Protein AF-T0LD89-F1 (afdb_monomer)

Mean predicted aligned error: 12.98 Å

Foldseek 3Di:
DADPVVRDPPDDADDPADFQEKDADPVRQWIWTQGQVQRKIWIAGPVVRDTPDIHDDDPHGWNYWDDDDQWIWTFGQQQKIWIQRNVDRDIDIDHHPAGFLDWDDADQWIWTDGQFKTWIAGSVRHTDDIAGHNDGFREWDAFNLRQWIWTFFQAQWIWIAGPVNHGDDIDGNDPDPPDRKGWPYWDYDNVRFWIWTQIPVGIDIDGDDCPDPDQPPPDVQQDPVSLVVCLVVVVLQSNVVSCLRVLDLVSVLVSLVSDDLVCLLVNLQPDDLVSLVSVLVSLVVVCVVPPSSVSNLVSSCVRNLDDDPPVVCCVPCVSPNVVSVVSNVVVVVVVVVVD

Nearest PDB structures (foldseek):
  7mqa-assembly1_LT  TM=5.138E-01  e=8.494E-11  Homo sapiens
  7d63-assembly1_5C  TM=8.416E-01  e=3.028E-06  Saccharomyces cerevisiae S288C
  6lqv-assembly1_5C  TM=8.416E-01  e=3.742E-06  Saccharomyces cerevisiae S288C
  6lqp-assembly1_5C  TM=8.416E-01  e=3.742E-06  Saccharomyces cerevisiae S288C
  7ax2-assembly1_A  TM=6.299E-01  e=4.050E-07  synthetic construct

Radius of gyration: 23.99 Å; Cα contacts (8 Å, |Δi|>4): 580; chains: 1; bounding box: 56×57×63 Å

Structure (mmCIF, N/CA/C/O backbone):
data_AF-T0LD89-F1
#
_entry.id   AF-T0LD89-F1
#
loop_
_atom_site.group_PDB
_atom_site.id
_atom_site.type_symbol
_atom_site.label_atom_id
_atom_site.label_alt_id
_atom_site.label_comp_id
_atom_site.label_asym_id
_atom_site.label_entity_id
_atom_site.label_seq_id
_atom_site.pdbx_PDB_ins_code
_atom_site.Cartn_x
_atom_site.Cartn_y
_atom_site.Cartn_z
_atom_site.occupancy
_atom_site.B_iso_or_equiv
_atom_site.auth_seq_id
_atom_site.auth_comp_id
_atom_site.auth_asym_id
_atom_site.auth_atom_id
_atom_site.pdbx_PDB_model_num
ATOM 1 N N . MET A 1 1 ? -8.268 -12.740 -15.466 1.00 81.38 1 MET A N 1
ATOM 2 C CA . MET A 1 1 ? -9.145 -11.688 -14.920 1.00 81.38 1 MET A CA 1
ATOM 3 C C . MET A 1 1 ? -10.460 -12.336 -14.574 1.00 81.38 1 MET A C 1
ATOM 5 O O . MET A 1 1 ? -11.035 -13.013 -15.421 1.00 81.38 1 MET A O 1
ATOM 9 N N . PHE A 1 2 ? -10.864 -12.186 -13.322 1.00 85.38 2 PHE A N 1
ATOM 10 C CA . PHE A 1 2 ? -12.072 -12.788 -12.785 1.00 85.38 2 PHE A CA 1
ATOM 11 C C . PHE A 1 2 ? -13.047 -11.674 -12.450 1.00 85.38 2 PHE A C 1
ATOM 13 O O . PHE A 1 2 ? -12.661 -10.684 -11.831 1.00 85.38 2 PHE A O 1
ATOM 20 N N . ASP A 1 3 ? -14.288 -11.834 -12.884 1.00 87.31 3 ASP A N 1
ATOM 21 C CA . ASP A 1 3 ? -15.387 -11.057 -12.345 1.00 87.31 3 ASP A CA 1
ATOM 22 C C . ASP A 1 3 ? -15.785 -11.700 -11.019 1.00 87.31 3 ASP A C 1
ATOM 24 O O . ASP A 1 3 ? -16.260 -12.833 -10.990 1.00 87.31 3 ASP A O 1
ATOM 28 N N . ILE A 1 4 ? -15.536 -10.991 -9.920 1.00 89.81 4 ILE A N 1
ATOM 29 C CA . ILE A 1 4 ? -15.800 -11.492 -8.569 1.00 89.81 4 ILE A CA 1
ATOM 30 C C . ILE A 1 4 ? -17.309 -11.598 -8.318 1.00 89.81 4 ILE A C 1
ATOM 32 O O . ILE A 1 4 ? -17.731 -12.500 -7.606 1.00 89.81 4 ILE A O 1
ATOM 36 N N . LYS A 1 5 ? -18.133 -10.722 -8.915 1.00 90.12 5 LYS A N 1
ATOM 37 C CA . LYS A 1 5 ? -19.591 -10.739 -8.707 1.00 90.12 5 LYS A CA 1
ATOM 38 C C . LYS A 1 5 ? -20.241 -11.931 -9.400 1.00 90.12 5 LYS A C 1
ATOM 40 O O . LYS A 1 5 ? -21.175 -12.514 -8.866 1.00 90.12 5 LYS A O 1
ATOM 45 N N . ASN A 1 6 ? -19.742 -12.266 -10.586 1.00 89.94 6 ASN A N 1
ATOM 46 C CA . ASN A 1 6 ? -20.283 -13.351 -11.401 1.00 89.94 6 ASN A CA 1
ATOM 47 C C . ASN A 1 6 ? -19.508 -14.670 -11.248 1.00 89.94 6 ASN A C 1
ATOM 49 O O . ASN A 1 6 ? -19.912 -15.672 -11.824 1.00 89.94 6 ASN A O 1
ATOM 53 N N . GLU A 1 7 ? -18.392 -14.676 -10.511 1.00 91.94 7 GLU A N 1
ATOM 54 C CA . GLU A 1 7 ? -17.480 -15.819 -10.328 1.00 91.94 7 GLU A CA 1
ATOM 55 C C . GLU A 1 7 ? -16.903 -16.392 -11.641 1.00 91.94 7 GLU A C 1
ATOM 57 O O . GLU A 1 7 ? -16.418 -17.524 -11.695 1.00 91.94 7 GLU A O 1
ATOM 62 N N . VAL A 1 8 ? -16.905 -15.607 -12.725 1.00 93.31 8 VAL A N 1
ATOM 63 C CA . VAL A 1 8 ? -16.446 -16.052 -14.050 1.00 93.31 8 VAL A CA 1
ATOM 64 C C . VAL A 1 8 ? -15.067 -15.486 -14.379 1.00 93.31 8 VAL A C 1
ATOM 66 O O . VAL A 1 8 ? -14.813 -14.283 -14.285 1.00 93.31 8 VAL A O 1
ATOM 69 N N . CYS A 1 9 ? -14.174 -16.348 -14.870 1.00 88.00 9 CYS A N 1
ATOM 70 C CA . CYS A 1 9 ? -12.981 -15.906 -15.589 1.00 88.00 9 CYS A CA 1
ATOM 71 C C . CYS A 1 9 ? -13.379 -15.438 -16.992 1.00 88.00 9 CYS A C 1
ATOM 73 O O . CYS A 1 9 ? -13.529 -16.253 -17.900 1.00 88.00 9 CYS A O 1
ATOM 75 N N . PHE A 1 10 ? -13.562 -14.133 -17.186 1.00 85.44 10 PHE A N 1
ATOM 76 C CA . PHE A 1 10 ? -13.967 -13.609 -18.494 1.00 85.44 10 PHE A CA 1
ATOM 77 C C . PHE A 1 10 ? -12.780 -13.386 -19.441 1.00 85.44 10 PHE A C 1
ATOM 79 O O . PHE A 1 10 ? -12.974 -13.209 -20.643 1.00 85.44 10 PHE A O 1
ATOM 86 N N . ARG A 1 11 ? -11.537 -13.377 -18.930 1.00 81.25 11 ARG A N 1
ATOM 87 C CA . ARG A 1 11 ? -10.345 -13.183 -19.768 1.00 81.25 11 ARG A CA 1
ATOM 88 C C . ARG A 1 11 ? -9.086 -13.807 -19.181 1.00 81.25 11 ARG A C 1
ATOM 90 O O . ARG A 1 11 ? -8.701 -13.507 -18.050 1.00 81.25 11 ARG A O 1
ATOM 97 N N . SER A 1 12 ? -8.385 -14.582 -19.999 1.00 85.56 12 SER A N 1
ATOM 98 C CA . SER A 1 12 ? -7.041 -15.105 -19.737 1.00 85.56 12 SER A CA 1
ATOM 99 C C . SER A 1 12 ? -6.117 -14.751 -20.897 1.00 85.56 12 SER A C 1
ATOM 101 O O . SER A 1 12 ? -6.523 -14.816 -22.055 1.00 85.56 12 SER A O 1
ATOM 103 N N . PHE A 1 13 ? -4.875 -14.395 -20.594 1.00 82.94 13 PHE A N 1
ATOM 104 C CA . PHE A 1 13 ? -3.840 -14.113 -21.582 1.00 82.94 13 PHE A CA 1
ATOM 105 C C . PHE A 1 13 ? -2.595 -14.922 -21.229 1.00 82.94 13 PHE A C 1
ATOM 107 O O . PHE A 1 13 ? -2.203 -14.982 -20.066 1.00 82.94 13 PHE A O 1
ATOM 114 N N . ASN A 1 14 ? -1.987 -15.549 -22.234 1.00 83.00 14 ASN A N 1
ATOM 115 C CA . ASN A 1 14 ? -0.752 -16.304 -22.066 1.00 83.00 14 ASN A CA 1
ATOM 116 C C . ASN A 1 14 ? 0.411 -15.438 -22.529 1.00 83.00 14 ASN A C 1
ATOM 118 O O . ASN A 1 14 ? 0.488 -15.068 -23.699 1.00 83.00 14 ASN A O 1
ATOM 122 N N . ILE A 1 15 ? 1.309 -15.128 -21.603 1.00 81.81 15 ILE A N 1
ATOM 123 C CA . ILE A 1 15 ? 2.535 -14.388 -21.877 1.00 81.81 15 ILE A CA 1
ATOM 124 C C . ILE A 1 15 ? 3.675 -15.371 -21.646 1.00 81.81 15 ILE A C 1
ATOM 126 O O . ILE A 1 15 ? 3.806 -15.930 -20.560 1.00 81.81 15 ILE A O 1
ATOM 130 N N . SER A 1 16 ? 4.479 -15.619 -22.677 1.00 84.88 16 SER A N 1
ATOM 131 C CA . SER A 1 16 ? 5.587 -16.581 -22.648 1.00 84.88 16 SER A CA 1
ATOM 132 C C . SER A 1 16 ? 6.824 -16.000 -21.957 1.00 84.88 16 SER A C 1
ATOM 134 O O . SER A 1 16 ? 7.916 -16.001 -22.521 1.00 84.88 16 SER A O 1
ATOM 136 N N . VAL A 1 17 ? 6.637 -15.423 -20.773 1.00 87.00 17 VAL A N 1
ATOM 137 C CA . VAL A 1 17 ? 7.668 -14.710 -20.020 1.00 87.00 17 VAL A CA 1
ATOM 138 C C . VAL A 1 17 ? 7.586 -15.136 -18.563 1.00 87.00 17 VAL A C 1
ATOM 140 O O . VAL A 1 17 ? 6.495 -15.285 -18.011 1.00 87.00 17 VAL A O 1
ATOM 143 N N . LYS A 1 18 ? 8.744 -15.320 -17.928 1.00 90.25 18 LYS A N 1
ATOM 144 C CA . LYS A 1 18 ? 8.813 -15.492 -16.479 1.00 90.25 18 LYS A CA 1
ATOM 145 C C . LYS A 1 18 ? 8.598 -14.142 -15.813 1.00 90.25 18 LYS A C 1
ATOM 147 O O . LYS A 1 18 ? 9.342 -13.196 -16.050 1.00 90.25 18 LYS A O 1
ATOM 152 N N . ILE A 1 19 ? 7.571 -14.068 -14.987 1.00 91.31 19 ILE A N 1
ATOM 153 C CA . ILE A 1 19 ? 7.145 -12.832 -14.346 1.00 91.31 19 ILE A CA 1
ATOM 154 C C . ILE A 1 19 ? 7.842 -12.719 -12.991 1.00 91.31 19 ILE A C 1
ATOM 156 O O . ILE A 1 19 ? 7.709 -13.625 -12.169 1.00 91.31 19 ILE A O 1
ATOM 160 N N . SER A 1 20 ? 8.568 -11.624 -12.752 1.00 92.12 20 SER A N 1
ATOM 161 C CA . SER A 1 20 ? 9.169 -11.353 -11.436 1.00 92.12 20 SER A CA 1
ATOM 162 C C . SER A 1 20 ? 8.276 -10.488 -10.547 1.00 92.12 20 SER A C 1
ATOM 164 O O . SER A 1 20 ? 8.156 -10.749 -9.355 1.00 92.12 20 SER A O 1
ATOM 166 N N . ALA A 1 21 ? 7.624 -9.480 -11.126 1.00 91.06 21 ALA A N 1
ATOM 167 C CA . ALA A 1 21 ? 6.727 -8.563 -10.435 1.00 91.06 21 ALA A CA 1
ATOM 168 C C . ALA A 1 21 ? 5.641 -8.060 -11.389 1.00 91.06 21 ALA A C 1
ATOM 170 O O . ALA A 1 21 ? 5.857 -7.967 -12.600 1.00 91.06 21 ALA A O 1
ATOM 171 N N . THR A 1 22 ? 4.479 -7.710 -10.843 1.00 94.12 22 THR A N 1
ATOM 172 C CA . THR A 1 22 ? 3.361 -7.162 -11.617 1.00 94.12 22 THR A CA 1
ATOM 173 C C . THR A 1 22 ? 2.602 -6.126 -10.823 1.00 94.12 22 THR A C 1
ATOM 175 O O . THR A 1 22 ? 2.452 -6.284 -9.611 1.00 94.12 22 THR A O 1
ATOM 178 N N . ASP A 1 23 ? 2.042 -5.148 -11.522 1.00 94.50 23 ASP A N 1
ATOM 179 C CA . ASP A 1 23 ? 1.027 -4.270 -10.954 1.00 94.50 23 ASP A CA 1
ATOM 180 C C . ASP A 1 23 ? 0.007 -3.835 -12.009 1.00 94.50 23 ASP A C 1
ATOM 182 O O . ASP A 1 23 ? 0.256 -3.956 -13.211 1.00 94.50 23 ASP A O 1
ATOM 186 N N . ILE A 1 24 ? -1.153 -3.358 -11.569 1.00 92.31 24 ILE A N 1
ATOM 187 C CA . ILE A 1 24 ? -2.255 -2.946 -12.448 1.00 92.31 24 ILE A CA 1
ATOM 188 C C . ILE A 1 24 ? -2.478 -1.439 -12.290 1.00 92.31 24 ILE A C 1
ATOM 190 O O . ILE A 1 24 ? -2.327 -0.888 -11.206 1.00 92.31 24 ILE A O 1
ATOM 194 N N . CYS A 1 25 ? -2.825 -0.768 -13.386 1.00 92.19 25 CYS A N 1
ATOM 195 C CA . CYS A 1 25 ? -3.222 0.637 -13.368 1.00 92.19 25 CYS A CA 1
ATOM 196 C C . CYS A 1 25 ? -4.513 0.846 -12.555 1.00 92.19 25 CYS A C 1
ATOM 198 O O . CYS A 1 25 ? -5.390 -0.017 -12.573 1.00 92.19 25 CYS A O 1
ATOM 200 N N . ASN A 1 26 ? -4.674 2.010 -11.918 1.00 86.88 26 ASN A N 1
ATOM 201 C CA . ASN A 1 26 ? -5.862 2.354 -11.122 1.00 86.88 26 ASN A CA 1
ATOM 202 C C . ASN A 1 26 ? -7.176 2.170 -11.907 1.00 86.88 26 ASN A C 1
ATOM 204 O O . ASN A 1 26 ? -8.150 1.663 -11.360 1.00 86.88 26 ASN A O 1
ATOM 208 N N . ASP A 1 27 ? -7.171 2.482 -13.206 1.00 85.62 27 ASP A N 1
ATOM 209 C CA . ASP A 1 27 ? -8.346 2.354 -14.082 1.00 85.62 27 ASP A CA 1
ATOM 210 C C . ASP A 1 27 ? -8.588 0.911 -14.571 1.00 85.62 27 ASP A C 1
ATOM 212 O O . ASP A 1 27 ? -9.506 0.648 -15.348 1.00 85.62 27 ASP A O 1
ATOM 216 N N . GLY A 1 28 ? -7.719 -0.039 -14.211 1.00 85.06 28 GLY A N 1
ATOM 217 C CA . GLY A 1 28 ? -7.817 -1.442 -14.624 1.00 85.06 28 GLY A CA 1
ATOM 218 C C . GLY A 1 28 ? -7.606 -1.692 -16.123 1.00 85.06 28 GLY A C 1
ATOM 219 O O . GLY A 1 28 ? -7.859 -2.796 -16.602 1.00 85.06 28 GLY A O 1
ATOM 220 N N . MET A 1 29 ? -7.153 -0.691 -16.885 1.00 88.12 29 MET A N 1
ATOM 221 C CA . MET A 1 29 ? -6.976 -0.804 -18.341 1.00 88.12 29 MET A CA 1
ATOM 222 C C . MET A 1 29 ? -5.599 -1.320 -18.756 1.00 88.12 29 MET A C 1
ATOM 224 O O . MET A 1 29 ? -5.463 -1.911 -19.825 1.00 88.12 29 MET A O 1
ATOM 228 N N . MET A 1 30 ? -4.573 -1.098 -17.935 1.00 91.56 30 MET A N 1
ATOM 229 C CA . MET A 1 30 ? -3.196 -1.488 -18.237 1.00 91.56 30 MET A CA 1
ATOM 230 C C . MET A 1 30 ? -2.630 -2.364 -17.128 1.00 91.56 30 MET A C 1
ATOM 232 O O . MET A 1 30 ? -2.908 -2.139 -15.949 1.00 91.56 30 MET A O 1
ATOM 236 N N . ILE A 1 31 ? -1.809 -3.335 -17.517 1.00 92.44 31 ILE A N 1
ATOM 237 C CA . ILE A 1 31 ? -1.010 -4.147 -16.601 1.00 92.44 31 ILE A CA 1
ATOM 238 C C . ILE A 1 31 ? 0.475 -3.952 -16.902 1.00 92.44 31 ILE A C 1
ATOM 240 O O . ILE A 1 31 ? 0.895 -3.923 -18.061 1.00 92.44 31 ILE A O 1
ATOM 244 N N . PHE A 1 32 ? 1.257 -3.826 -15.838 1.00 94.31 32 PHE A N 1
ATOM 245 C CA . PHE A 1 32 ? 2.706 -3.711 -15.868 1.00 94.31 32 PHE A CA 1
ATOM 246 C C . PHE A 1 32 ? 3.305 -5.043 -15.448 1.00 94.31 32 PHE A C 1
ATOM 248 O O . PHE A 1 32 ? 2.956 -5.580 -14.396 1.00 94.31 32 PHE A O 1
ATOM 255 N N . ILE A 1 33 ? 4.199 -5.585 -16.269 1.00 94.31 33 ILE A N 1
ATOM 256 C CA . ILE A 1 33 ? 4.818 -6.889 -16.031 1.00 94.31 33 ILE A CA 1
ATOM 257 C C . ILE A 1 33 ? 6.329 -6.749 -16.134 1.00 94.31 33 ILE A C 1
ATOM 259 O O . ILE A 1 33 ? 6.848 -6.412 -17.195 1.00 94.31 33 ILE A O 1
ATOM 263 N N . ALA A 1 34 ? 7.036 -7.045 -15.047 1.00 94.75 34 ALA A N 1
ATOM 264 C CA . ALA A 1 34 ? 8.481 -7.206 -15.084 1.00 94.75 34 ALA A CA 1
ATOM 265 C C . ALA A 1 34 ? 8.855 -8.581 -15.636 1.00 94.75 34 ALA A C 1
ATOM 267 O O . ALA A 1 34 ? 8.477 -9.622 -15.090 1.00 94.75 34 ALA A O 1
ATOM 268 N N . ASP A 1 35 ? 9.634 -8.557 -16.709 1.00 93.94 35 ASP A N 1
ATOM 269 C CA . ASP A 1 35 ? 10.247 -9.730 -17.309 1.00 93.94 35 ASP A CA 1
ATOM 270 C C . ASP A 1 35 ? 11.512 -10.111 -16.524 1.00 93.94 35 ASP A C 1
ATOM 272 O O . ASP A 1 35 ? 12.450 -9.318 -16.411 1.00 93.94 35 ASP A O 1
ATOM 276 N N . ALA A 1 36 ? 11.538 -11.324 -15.974 1.00 91.31 36 ALA A N 1
ATOM 277 C CA . ALA A 1 36 ? 12.659 -11.813 -15.179 1.00 91.31 36 ALA A CA 1
ATOM 278 C C . ALA A 1 36 ? 13.912 -12.111 -16.015 1.00 91.31 36 ALA A C 1
ATOM 280 O O . ALA A 1 36 ? 15.007 -12.074 -15.463 1.00 91.31 36 ALA A O 1
ATOM 281 N N . ASP A 1 37 ? 13.765 -12.406 -17.312 1.00 90.75 37 ASP A N 1
ATOM 282 C CA . ASP A 1 37 ? 14.881 -12.784 -18.184 1.00 90.75 37 ASP A CA 1
ATOM 283 C C . ASP A 1 37 ? 15.461 -11.557 -18.911 1.00 90.75 37 ASP A C 1
ATOM 285 O O . ASP A 1 37 ? 16.671 -11.468 -19.111 1.00 90.75 37 ASP A O 1
ATOM 289 N N . THR A 1 38 ? 14.611 -10.595 -19.302 1.00 92.19 38 THR A N 1
ATOM 290 C CA . THR A 1 38 ? 15.055 -9.382 -20.025 1.00 92.19 38 THR A CA 1
ATOM 291 C C . THR A 1 38 ? 15.170 -8.128 -19.159 1.00 92.19 38 THR A C 1
ATOM 293 O O . THR A 1 38 ? 15.689 -7.119 -19.636 1.00 92.19 38 THR A O 1
ATOM 296 N N . TYR A 1 39 ? 14.676 -8.169 -17.918 1.00 92.69 39 TYR A N 1
ATOM 297 C CA . TYR A 1 39 ? 14.651 -7.056 -16.952 1.00 92.69 39 TYR A CA 1
ATOM 298 C C . TYR A 1 39 ? 13.838 -5.831 -17.402 1.00 92.69 39 TYR A C 1
ATOM 300 O O . TYR A 1 39 ? 13.864 -4.780 -16.758 1.00 92.69 39 TYR A O 1
ATOM 308 N N . LYS A 1 40 ? 13.102 -5.950 -18.510 1.00 93.69 40 LYS A N 1
ATOM 309 C CA . LYS A 1 40 ? 12.226 -4.901 -19.032 1.00 93.69 40 LYS A CA 1
ATOM 310 C C . LYS A 1 40 ? 10.878 -4.945 -18.331 1.00 93.69 40 LYS A C 1
ATOM 312 O O . LYS A 1 40 ? 10.379 -6.020 -17.994 1.00 93.69 40 LYS A O 1
ATOM 317 N N . ILE A 1 41 ? 10.259 -3.780 -18.176 1.00 94.62 41 ILE A N 1
ATOM 318 C CA . ILE A 1 41 ? 8.882 -3.690 -17.690 1.00 94.62 41 ILE A CA 1
ATOM 319 C C . ILE A 1 41 ? 7.974 -3.503 -18.898 1.00 94.62 41 ILE A C 1
ATOM 321 O O . ILE A 1 41 ? 8.007 -2.470 -19.558 1.00 94.62 41 ILE A O 1
ATOM 325 N N . ARG A 1 42 ? 7.175 -4.518 -19.206 1.00 93.00 42 ARG A N 1
ATOM 326 C CA . ARG A 1 42 ? 6.229 -4.514 -20.321 1.00 93.00 42 ARG A CA 1
ATOM 327 C C . ARG A 1 42 ? 4.922 -3.869 -19.887 1.00 93.00 42 ARG A C 1
ATOM 329 O O . ARG A 1 42 ? 4.400 -4.192 -18.818 1.00 93.00 42 ARG A O 1
ATOM 336 N N . ILE A 1 43 ? 4.391 -2.994 -20.730 1.00 93.69 43 ILE A N 1
ATOM 337 C CA . ILE A 1 43 ? 3.102 -2.327 -20.560 1.00 93.69 43 ILE A CA 1
ATOM 338 C C . ILE A 1 43 ? 2.114 -2.993 -21.507 1.00 93.69 43 ILE A C 1
ATOM 340 O O . ILE A 1 43 ? 2.299 -2.982 -22.724 1.00 93.69 43 ILE A O 1
ATOM 344 N N . ILE A 1 44 ? 1.058 -3.583 -20.960 1.00 91.75 44 ILE A N 1
ATOM 345 C CA . ILE A 1 44 ? 0.091 -4.358 -21.737 1.00 91.75 44 ILE A CA 1
ATOM 346 C C . ILE A 1 44 ? -1.294 -3.740 -21.592 1.00 91.75 44 ILE A C 1
ATOM 348 O O . ILE A 1 44 ? -1.787 -3.539 -20.482 1.00 91.75 44 ILE A O 1
ATOM 352 N N . ASP A 1 45 ? -1.931 -3.488 -22.735 1.00 90.50 45 ASP A N 1
ATOM 353 C CA . ASP A 1 45 ? -3.334 -3.092 -22.827 1.00 90.50 45 ASP A CA 1
ATOM 354 C C . ASP A 1 45 ? -4.208 -4.302 -22.478 1.00 90.50 45 ASP A C 1
ATOM 356 O O . ASP A 1 45 ? -4.231 -5.297 -23.214 1.00 90.50 45 ASP A O 1
ATOM 360 N N . LEU A 1 46 ? -4.948 -4.231 -21.373 1.00 86.50 46 LEU A N 1
ATOM 361 C CA . LEU A 1 46 ? -5.853 -5.299 -20.966 1.00 86.50 46 LEU A CA 1
ATOM 362 C C . LEU A 1 46 ? -7.083 -5.385 -21.863 1.00 86.50 46 LEU A C 1
ATOM 364 O O . LEU A 1 46 ? -7.627 -6.477 -21.975 1.00 86.50 46 LEU A O 1
ATOM 368 N N . GLN A 1 47 ? -7.509 -4.309 -22.535 1.00 85.44 47 GLN A N 1
ATOM 369 C CA . GLN A 1 47 ? -8.641 -4.339 -23.466 1.00 85.44 47 GLN A CA 1
ATOM 370 C C . GLN A 1 47 ? -8.253 -4.978 -24.796 1.00 85.44 47 GLN A C 1
ATOM 372 O O . GLN A 1 47 ? -9.012 -5.792 -25.330 1.00 85.44 47 GLN A O 1
ATOM 377 N N . ARG A 1 48 ? -7.060 -4.674 -25.314 1.00 84.44 48 ARG A N 1
ATOM 378 C CA . ARG A 1 48 ? -6.577 -5.212 -26.600 1.00 84.44 48 ARG A CA 1
ATOM 379 C C . ARG A 1 48 ? -5.736 -6.480 -26.476 1.00 84.44 48 ARG A C 1
ATOM 381 O O . ARG A 1 48 ? -5.489 -7.131 -27.491 1.00 84.44 48 ARG A O 1
ATOM 388 N N . SER A 1 49 ? -5.327 -6.859 -25.260 1.00 83.81 49 SER A N 1
ATOM 389 C CA . SER A 1 49 ? -4.409 -7.978 -24.980 1.00 83.81 49 SER A CA 1
ATOM 390 C C . SER A 1 49 ? -3.143 -7.924 -25.835 1.00 83.81 49 SER A C 1
ATOM 392 O O . SER A 1 49 ? -2.733 -8.919 -26.429 1.00 83.81 49 SER A O 1
ATOM 394 N N . ARG A 1 50 ? -2.559 -6.732 -25.950 1.00 86.38 50 ARG A N 1
ATOM 395 C CA . ARG A 1 50 ? -1.325 -6.494 -26.702 1.00 86.38 50 ARG A CA 1
ATOM 396 C C . ARG A 1 50 ? -0.379 -5.643 -25.874 1.00 86.38 50 ARG A C 1
ATOM 398 O O . ARG A 1 50 ? -0.820 -4.793 -25.104 1.00 86.38 50 ARG A O 1
ATOM 405 N N . GLU A 1 51 ? 0.909 -5.892 -26.053 1.00 88.62 51 GLU A N 1
ATOM 406 C CA . GLU A 1 51 ? 1.962 -5.031 -25.528 1.00 88.62 51 GLU A CA 1
ATOM 407 C C . GLU A 1 51 ? 1.874 -3.674 -26.238 1.00 88.62 51 GLU A C 1
ATOM 409 O O . GLU A 1 51 ? 1.848 -3.618 -27.469 1.00 88.62 51 GLU A O 1
ATOM 414 N N . ILE A 1 52 ? 1.727 -2.608 -25.452 1.00 90.19 52 ILE A N 1
ATOM 415 C CA . ILE A 1 52 ? 1.717 -1.225 -25.938 1.00 90.19 52 ILE A CA 1
ATOM 416 C C . ILE A 1 52 ? 3.160 -0.751 -26.065 1.00 90.19 52 ILE A C 1
ATOM 418 O O . ILE A 1 52 ? 3.547 -0.222 -27.103 1.00 90.19 52 ILE A O 1
ATOM 422 N N . ASP A 1 53 ? 3.927 -0.931 -24.991 1.00 89.69 53 ASP A N 1
ATOM 423 C CA . ASP A 1 53 ? 5.271 -0.388 -24.852 1.00 89.69 53 ASP A CA 1
ATOM 424 C C . ASP A 1 53 ? 6.091 -1.194 -23.831 1.00 89.69 53 ASP A C 1
ATOM 426 O O . ASP A 1 53 ? 5.551 -2.008 -23.075 1.00 89.69 53 ASP A O 1
ATOM 430 N N . SER A 1 54 ? 7.399 -0.953 -23.792 1.00 91.81 54 SER A N 1
ATOM 431 C CA . SER A 1 54 ? 8.329 -1.567 -22.850 1.00 91.81 54 SER A CA 1
ATOM 432 C C . SER A 1 54 ? 9.272 -0.524 -22.250 1.00 91.81 54 SER A C 1
ATOM 434 O O . SER A 1 54 ? 10.015 0.143 -22.969 1.00 91.81 54 SER A O 1
ATOM 436 N N . LEU A 1 55 ? 9.304 -0.433 -20.922 1.00 92.75 55 LEU A N 1
ATOM 437 C CA . LEU A 1 55 ? 10.250 0.399 -20.187 1.00 92.75 55 LEU A CA 1
ATOM 438 C C . LEU A 1 55 ? 11.578 -0.351 -20.060 1.00 92.75 55 LEU A C 1
ATOM 440 O O . LEU A 1 55 ? 11.653 -1.444 -19.486 1.00 92.75 55 LEU A O 1
ATOM 444 N N . VAL A 1 56 ? 12.632 0.246 -20.613 1.00 91.94 56 VAL A N 1
ATOM 445 C CA . VAL A 1 56 ? 13.988 -0.308 -20.626 1.00 91.94 56 VAL A CA 1
ATOM 446 C C . VAL A 1 56 ? 14.896 0.585 -19.792 1.00 91.94 56 VAL A C 1
ATOM 448 O O . VAL A 1 56 ? 14.933 1.794 -19.992 1.00 91.94 56 VAL A O 1
ATOM 451 N N . GLY A 1 57 ? 15.655 -0.013 -18.874 1.00 88.12 57 GLY A N 1
ATOM 452 C CA . GLY A 1 57 ? 16.680 0.716 -18.127 1.00 88.12 57 GLY A CA 1
ATOM 453 C C . GLY A 1 57 ? 17.201 0.015 -16.878 1.00 88.12 57 GLY A C 1
ATOM 454 O O . GLY A 1 57 ? 18.234 0.431 -16.368 1.00 88.12 57 GLY A O 1
ATOM 455 N N . HIS A 1 58 ? 16.534 -1.018 -16.365 1.00 92.81 58 HIS A N 1
ATOM 456 C CA . HIS A 1 58 ? 17.093 -1.834 -15.285 1.00 92.81 58 HIS A CA 1
ATOM 457 C C . HIS A 1 58 ? 18.190 -2.771 -15.793 1.00 92.81 58 HIS A C 1
ATOM 459 O O . HIS A 1 58 ? 18.126 -3.264 -16.920 1.00 92.81 58 HIS A O 1
ATOM 465 N N . MET A 1 59 ? 19.193 -3.008 -14.947 1.00 92.00 59 MET A N 1
ATOM 466 C CA . MET A 1 59 ? 20.334 -3.884 -15.256 1.00 92.00 59 MET A CA 1
ATOM 467 C C . MET A 1 59 ? 20.230 -5.259 -14.583 1.00 92.00 59 MET A C 1
ATOM 469 O O . MET A 1 59 ? 21.049 -6.139 -14.845 1.00 92.00 59 MET A O 1
ATOM 473 N N . ALA A 1 60 ? 19.233 -5.443 -13.722 1.00 92.38 60 ALA A N 1
ATOM 474 C CA . ALA A 1 60 ? 18.991 -6.661 -12.966 1.00 92.38 60 ALA A CA 1
ATOM 475 C C . ALA A 1 60 ? 17.476 -6.919 -12.831 1.00 92.38 60 ALA A C 1
ATOM 477 O O . ALA A 1 60 ? 16.673 -6.043 -13.167 1.00 92.38 60 ALA A O 1
ATOM 478 N N . PRO A 1 61 ? 17.057 -8.102 -12.339 1.00 92.25 61 PRO A N 1
ATOM 479 C CA . PRO A 1 61 ? 15.645 -8.412 -12.159 1.00 92.25 61 PRO A CA 1
ATOM 480 C C . PRO A 1 61 ? 14.931 -7.412 -11.244 1.00 92.25 61 PRO A C 1
ATOM 482 O O . PRO A 1 61 ? 15.373 -7.131 -10.125 1.00 92.25 61 PRO A O 1
ATOM 485 N N . VAL A 1 62 ? 13.776 -6.936 -11.707 1.00 94.62 62 VAL A N 1
ATOM 486 C CA . VAL A 1 62 ? 12.886 -6.068 -10.932 1.00 94.62 62 VAL A CA 1
ATOM 487 C C . VAL A 1 62 ? 12.159 -6.912 -9.887 1.00 94.62 62 VAL A C 1
ATOM 489 O O . VAL A 1 62 ? 11.456 -7.864 -10.231 1.00 94.62 62 VAL A O 1
ATOM 492 N N . LYS A 1 63 ? 12.330 -6.568 -8.610 1.00 92.25 63 LYS A N 1
ATOM 493 C CA . LYS A 1 63 ? 11.746 -7.283 -7.466 1.00 92.25 63 LYS A CA 1
ATOM 494 C C . LYS A 1 63 ? 10.306 -6.887 -7.183 1.00 92.25 63 LYS A C 1
ATOM 496 O O . LYS A 1 63 ? 9.503 -7.727 -6.799 1.00 92.25 63 LYS A O 1
ATOM 501 N N . CYS A 1 64 ? 10.000 -5.601 -7.307 1.00 92.44 64 CYS A N 1
ATOM 502 C CA . CYS A 1 64 ? 8.686 -5.060 -6.991 1.00 92.44 64 CYS A CA 1
ATOM 503 C C . CYS A 1 64 ? 8.370 -3.902 -7.937 1.00 92.44 64 CYS A C 1
ATOM 505 O O . CYS A 1 64 ? 9.269 -3.164 -8.353 1.00 92.44 64 CYS A O 1
ATOM 507 N N . ILE A 1 65 ? 7.089 -3.756 -8.266 1.00 95.25 65 ILE A N 1
ATOM 508 C CA . ILE A 1 65 ? 6.546 -2.659 -9.061 1.00 95.25 65 ILE A CA 1
ATOM 509 C C . ILE A 1 65 ? 5.301 -2.135 -8.352 1.00 95.25 65 ILE A C 1
ATOM 511 O O . ILE A 1 65 ? 4.491 -2.932 -7.868 1.00 95.25 65 ILE A O 1
ATOM 515 N N . LYS A 1 66 ? 5.158 -0.807 -8.306 1.00 94.50 66 LYS A N 1
ATOM 516 C CA . LYS A 1 66 ? 3.944 -0.130 -7.849 1.00 94.50 66 LYS A CA 1
ATOM 517 C C . LYS A 1 66 ? 3.565 1.031 -8.759 1.00 94.50 66 LYS A C 1
ATOM 519 O O . LYS A 1 66 ? 4.395 1.898 -9.015 1.00 94.50 66 LYS A O 1
ATOM 524 N N . TYR A 1 67 ? 2.330 1.048 -9.241 1.00 93.75 67 TYR A N 1
ATOM 525 C CA . TYR A 1 67 ? 1.754 2.140 -10.015 1.00 93.75 67 TYR A CA 1
ATOM 526 C C . TYR A 1 67 ? 1.002 3.107 -9.098 1.00 93.75 67 TYR A C 1
ATOM 528 O O . TYR A 1 67 ? 0.257 2.689 -8.216 1.00 93.75 67 TYR A O 1
ATOM 536 N N . ASP A 1 68 ? 1.182 4.406 -9.326 1.00 89.81 68 ASP A N 1
ATOM 537 C CA . ASP A 1 68 ? 0.375 5.450 -8.708 1.00 89.81 68 ASP A CA 1
ATOM 538 C C . ASP A 1 68 ? 0.197 6.638 -9.661 1.00 89.81 68 ASP A C 1
ATOM 540 O O . ASP A 1 68 ? 1.164 7.300 -10.039 1.00 89.81 68 ASP A O 1
ATOM 544 N N . ASN A 1 69 ? -1.056 6.921 -10.032 1.00 85.69 69 ASN A N 1
ATOM 545 C CA . ASN A 1 69 ? -1.489 8.155 -10.705 1.00 85.69 69 ASN A CA 1
ATOM 546 C C . ASN A 1 69 ? -0.594 8.616 -11.875 1.00 85.69 69 ASN A C 1
ATOM 548 O O . ASN A 1 69 ? -0.205 9.780 -11.968 1.00 85.69 69 ASN A O 1
ATOM 552 N N . GLY A 1 70 ? -0.261 7.701 -12.786 1.00 87.62 70 GLY A N 1
ATOM 553 C CA . GLY A 1 70 ? 0.543 7.984 -13.983 1.00 87.62 70 GLY A CA 1
ATOM 554 C C . GLY A 1 70 ? 2.045 7.760 -13.821 1.00 87.62 70 GLY A C 1
ATOM 555 O O . GLY A 1 70 ? 2.762 7.731 -14.825 1.00 87.62 70 GLY A O 1
ATOM 556 N N . PHE A 1 71 ? 2.512 7.543 -12.593 1.00 92.19 71 PHE A N 1
ATOM 557 C CA . PHE A 1 71 ? 3.888 7.179 -12.301 1.00 92.19 71 PHE A CA 1
ATOM 558 C C . PHE A 1 71 ? 3.991 5.700 -11.943 1.00 92.19 71 PHE A C 1
ATOM 560 O O . PHE A 1 71 ? 3.188 5.164 -11.183 1.00 92.19 71 PHE A O 1
ATOM 567 N N . LEU A 1 72 ? 5.009 5.037 -12.478 1.00 94.38 72 LEU A N 1
ATOM 568 C CA . LEU A 1 72 ? 5.377 3.685 -12.091 1.00 94.38 72 LEU A CA 1
ATOM 569 C C . LEU A 1 72 ? 6.653 3.740 -11.262 1.00 94.38 72 LEU A C 1
ATOM 571 O O . LEU A 1 72 ? 7.633 4.356 -11.671 1.00 94.38 72 LEU A O 1
ATOM 575 N N . PHE A 1 73 ? 6.661 3.062 -10.128 1.00 95.19 73 PHE A N 1
ATOM 576 C CA . PHE A 1 73 ? 7.836 2.882 -9.295 1.00 95.19 73 PHE A CA 1
ATOM 577 C C . PHE A 1 73 ? 8.312 1.444 -9.427 1.00 95.19 73 PHE A C 1
ATOM 579 O O . PHE A 1 73 ? 7.516 0.509 -9.326 1.00 95.19 73 PHE A O 1
ATOM 586 N N . SER A 1 74 ? 9.606 1.254 -9.654 1.00 95.25 74 SER A N 1
ATOM 587 C CA . SER A 1 74 ? 10.211 -0.070 -9.759 1.00 95.25 74 SER A CA 1
ATOM 588 C C . SER A 1 74 ? 11.486 -0.151 -8.937 1.00 95.25 74 SER A C 1
ATOM 590 O O . SER A 1 74 ? 12.350 0.723 -9.012 1.00 95.25 74 SER A O 1
ATOM 592 N N . LEU A 1 75 ? 11.596 -1.228 -8.161 1.00 94.94 75 LEU A N 1
ATOM 593 C CA . LEU A 1 75 ? 12.774 -1.550 -7.364 1.00 94.94 75 LEU A CA 1
ATOM 594 C C . LEU A 1 75 ? 13.428 -2.803 -7.930 1.00 94.94 75 LEU A C 1
ATOM 596 O O . LEU A 1 75 ? 12.773 -3.839 -8.079 1.00 94.94 75 LEU A O 1
ATOM 600 N N . SER A 1 76 ? 14.721 -2.719 -8.207 1.00 93.75 76 SER A N 1
ATOM 601 C CA . SER A 1 76 ? 15.487 -3.791 -8.836 1.00 93.75 76 SER A CA 1
ATOM 602 C C . SER A 1 76 ? 16.676 -4.229 -7.980 1.00 93.75 76 SER A C 1
ATOM 604 O O . SER A 1 76 ? 17.078 -3.573 -7.019 1.00 93.75 76 SER A O 1
ATOM 606 N N . LEU A 1 77 ? 17.211 -5.406 -8.309 1.00 92.00 77 LEU A N 1
ATOM 607 C CA . LEU A 1 77 ? 18.441 -5.955 -7.732 1.00 92.00 77 LEU A CA 1
ATOM 608 C C . LEU A 1 77 ? 19.710 -5.183 -8.126 1.00 92.00 77 LEU A C 1
ATOM 610 O O . LEU A 1 77 ? 20.779 -5.476 -7.599 1.00 92.00 77 LEU A O 1
ATOM 614 N N . ASP A 1 78 ? 19.595 -4.209 -9.028 1.00 90.88 78 ASP A N 1
ATOM 615 C CA . ASP A 1 78 ? 20.653 -3.251 -9.372 1.00 90.88 78 ASP A CA 1
ATOM 616 C C . ASP A 1 78 ? 20.838 -2.163 -8.297 1.00 90.88 78 ASP A C 1
ATOM 618 O O . ASP A 1 78 ? 21.689 -1.292 -8.452 1.00 90.88 78 ASP A O 1
ATOM 622 N N . ASN A 1 79 ? 20.078 -2.245 -7.197 1.00 90.81 79 ASN A N 1
ATOM 623 C CA . ASN A 1 79 ? 19.991 -1.255 -6.124 1.00 90.81 79 ASN A CA 1
ATOM 624 C C . ASN A 1 79 ? 19.429 0.093 -6.582 1.00 90.81 79 ASN A C 1
ATOM 626 O O . ASN A 1 79 ? 19.595 1.091 -5.888 1.00 90.81 79 ASN A O 1
ATOM 630 N N . GLU A 1 80 ? 18.725 0.143 -7.711 1.00 92.75 80 GLU A N 1
ATOM 631 C CA . GLU A 1 80 ? 18.082 1.361 -8.180 1.00 92.75 80 GLU A CA 1
ATOM 632 C C . GLU A 1 80 ? 16.574 1.323 -7.920 1.00 92.75 80 GLU A C 1
ATOM 634 O O . GLU A 1 80 ? 15.876 0.347 -8.225 1.00 92.75 80 GLU A O 1
ATOM 639 N N . LEU A 1 81 ? 16.057 2.432 -7.386 1.00 94.00 81 LEU A N 1
ATOM 640 C CA . LEU A 1 81 ? 14.632 2.741 -7.417 1.00 94.00 81 LEU A CA 1
ATOM 641 C C . LEU A 1 81 ? 14.388 3.708 -8.577 1.00 94.00 81 LEU A C 1
ATOM 643 O O . LEU A 1 81 ? 14.949 4.807 -8.598 1.00 94.00 81 LEU A O 1
ATOM 647 N N . LYS A 1 82 ? 13.552 3.309 -9.538 1.00 94.06 82 LYS A N 1
ATOM 648 C CA . LYS A 1 82 ? 13.191 4.142 -10.692 1.00 94.06 82 LYS A CA 1
ATOM 649 C C . LYS A 1 82 ? 11.746 4.596 -10.603 1.00 94.06 82 LYS A C 1
ATOM 651 O O . LYS A 1 82 ? 10.853 3.793 -10.346 1.00 94.06 82 LYS A O 1
ATOM 656 N N . ARG A 1 83 ? 11.535 5.885 -10.857 1.00 94.94 83 ARG A N 1
ATOM 657 C CA . ARG A 1 83 ? 10.238 6.494 -11.141 1.00 94.94 83 ARG A CA 1
ATOM 658 C C . ARG A 1 83 ? 10.131 6.714 -12.641 1.00 94.94 83 ARG A C 1
ATOM 660 O O . ARG A 1 83 ? 10.908 7.478 -13.214 1.00 94.94 83 ARG A O 1
ATOM 667 N N . TRP A 1 84 ? 9.146 6.079 -13.252 1.00 93.81 84 TRP A N 1
ATOM 668 C CA . TRP A 1 84 ? 8.815 6.205 -14.662 1.00 93.81 84 TRP A CA 1
ATOM 669 C C . TRP A 1 84 ? 7.553 7.034 -14.805 1.00 93.81 84 TRP A C 1
ATOM 671 O O . TRP A 1 84 ? 6.555 6.760 -14.142 1.00 93.81 84 TRP A O 1
ATOM 681 N N . ASN A 1 85 ? 7.575 8.021 -15.687 1.00 91.94 85 ASN A N 1
ATOM 682 C CA . ASN A 1 85 ? 6.346 8.614 -16.181 1.00 91.94 85 ASN A CA 1
ATOM 683 C C . ASN A 1 85 ? 5.819 7.730 -17.321 1.00 91.94 85 ASN A C 1
ATOM 685 O O . ASN A 1 85 ? 6.571 7.370 -18.219 1.00 91.94 85 ASN A O 1
ATOM 689 N N . ILE A 1 86 ? 4.549 7.331 -17.280 1.00 89.31 86 ILE A N 1
ATOM 690 C CA . ILE A 1 86 ? 3.974 6.475 -18.335 1.00 89.31 86 ILE A CA 1
ATOM 691 C C . ILE A 1 86 ? 3.501 7.302 -19.534 1.00 89.31 86 ILE A C 1
ATOM 693 O O . ILE A 1 86 ? 3.444 6.804 -20.655 1.00 89.31 86 ILE A O 1
ATOM 697 N N . PHE A 1 87 ? 3.195 8.583 -19.325 1.00 87.31 87 PHE A N 1
ATOM 698 C CA . PHE A 1 87 ? 2.728 9.478 -20.385 1.00 87.31 87 PHE A CA 1
ATOM 699 C C . PHE A 1 87 ? 3.866 10.230 -21.077 1.00 87.31 87 PHE A C 1
ATOM 701 O O . PHE A 1 87 ? 3.692 10.730 -22.188 1.00 87.31 87 PHE A O 1
ATOM 708 N N . LYS A 1 88 ? 5.025 10.341 -20.421 1.00 86.62 88 LYS A N 1
ATOM 709 C CA . LYS A 1 88 ? 6.214 11.023 -20.938 1.00 86.62 88 LYS A CA 1
ATOM 710 C C . LYS A 1 88 ? 7.430 10.111 -20.826 1.00 86.62 88 LYS A C 1
ATOM 712 O O . LYS A 1 88 ? 7.525 9.393 -19.842 1.00 86.62 88 LYS A O 1
ATOM 717 N N . PRO A 1 89 ? 8.417 10.206 -21.727 1.00 80.69 89 PRO A N 1
ATOM 718 C CA . PRO A 1 89 ? 9.658 9.433 -21.648 1.00 80.69 89 PRO A CA 1
ATOM 719 C C . PRO A 1 89 ? 10.622 9.983 -20.574 1.00 80.69 89 PRO A C 1
ATOM 721 O O . PRO A 1 89 ? 11.817 10.135 -20.808 1.00 80.69 89 PRO A O 1
ATOM 724 N N . GLU A 1 90 ? 10.102 10.343 -19.402 1.00 85.88 90 GLU A N 1
ATOM 725 C CA . GLU A 1 90 ? 10.870 10.850 -18.271 1.00 85.88 90 GLU A CA 1
ATOM 726 C C . GLU A 1 90 ? 11.073 9.712 -17.267 1.00 85.88 90 GLU A C 1
ATOM 728 O O . GLU A 1 90 ? 10.111 9.149 -16.736 1.00 85.88 90 GLU A O 1
ATOM 733 N N . CYS A 1 91 ? 12.335 9.385 -16.989 1.00 88.94 91 CYS A N 1
ATOM 734 C CA . CYS A 1 91 ? 12.712 8.445 -15.943 1.00 88.94 91 CYS A CA 1
ATOM 735 C C . CYS A 1 91 ? 13.677 9.111 -14.961 1.00 88.94 91 CYS A C 1
ATOM 737 O O . CYS A 1 91 ? 14.661 9.733 -15.364 1.00 88.94 91 CYS A O 1
ATOM 739 N N . ILE A 1 92 ? 13.403 8.965 -13.669 1.00 92.12 92 ILE A N 1
ATOM 740 C CA . ILE A 1 92 ? 14.286 9.422 -12.594 1.00 92.12 92 ILE A CA 1
ATOM 741 C C . ILE A 1 92 ? 14.687 8.194 -11.791 1.00 92.12 92 ILE A C 1
ATOM 743 O O . ILE A 1 92 ? 13.838 7.375 -11.445 1.00 92.12 92 ILE A O 1
ATOM 747 N N . SER A 1 93 ? 15.976 8.056 -11.510 1.00 91.00 93 SER A N 1
ATOM 748 C CA . SER A 1 93 ? 16.531 6.928 -10.768 1.00 91.00 93 SER A CA 1
ATOM 749 C C . SER A 1 93 ? 17.319 7.413 -9.561 1.00 91.00 93 SER A C 1
ATOM 751 O O . SER A 1 93 ? 18.117 8.342 -9.683 1.00 91.00 93 SER A O 1
ATOM 753 N N . ILE A 1 94 ? 17.147 6.740 -8.426 1.00 92.69 94 ILE A N 1
ATOM 754 C CA . ILE A 1 94 ? 18.029 6.863 -7.262 1.00 92.69 94 ILE A CA 1
ATOM 755 C C . ILE A 1 94 ? 18.821 5.567 -7.125 1.00 92.69 94 ILE A C 1
ATOM 757 O O . ILE A 1 94 ? 18.243 4.487 -7.245 1.00 92.69 94 ILE A O 1
ATOM 761 N N . ASN A 1 95 ? 20.110 5.678 -6.814 1.00 91.38 95 ASN A N 1
ATOM 762 C CA . ASN A 1 95 ? 20.935 4.549 -6.400 1.00 91.38 95 ASN A CA 1
ATOM 763 C C . ASN A 1 95 ? 20.916 4.412 -4.867 1.00 91.38 95 ASN A C 1
ATOM 765 O O . ASN A 1 95 ? 21.168 5.381 -4.149 1.00 91.38 95 ASN A O 1
ATOM 769 N N . LEU A 1 96 ? 20.591 3.220 -4.376 1.00 87.69 96 LEU A N 1
ATOM 770 C CA . LEU A 1 96 ? 20.574 2.869 -2.961 1.00 87.69 96 LEU A CA 1
ATOM 771 C C . LEU A 1 96 ? 21.943 2.313 -2.554 1.00 87.69 96 LEU A C 1
ATOM 773 O O . LEU A 1 96 ? 22.475 1.407 -3.190 1.00 87.69 96 LEU A O 1
ATOM 777 N N . GLU A 1 97 ? 22.488 2.784 -1.430 1.00 84.56 97 GLU A N 1
ATOM 778 C CA . GLU A 1 97 ? 23.785 2.300 -0.925 1.00 84.56 97 GLU A CA 1
ATOM 779 C C . GLU A 1 97 ? 23.779 0.799 -0.587 1.00 84.56 97 GLU A C 1
ATOM 781 O O . GLU A 1 97 ? 24.809 0.126 -0.644 1.00 84.56 97 GLU A O 1
ATOM 786 N N . LYS A 1 98 ? 22.610 0.271 -0.210 1.00 86.75 98 LYS A N 1
ATOM 787 C CA . LYS A 1 98 ? 22.399 -1.121 0.198 1.00 86.75 98 LYS A CA 1
ATOM 788 C C . LYS A 1 98 ? 21.327 -1.774 -0.665 1.00 86.75 98 LYS A C 1
ATOM 790 O O . LYS A 1 98 ? 20.495 -1.110 -1.277 1.00 86.75 98 LYS A O 1
ATOM 795 N N . THR A 1 99 ? 21.320 -3.104 -0.659 1.00 86.56 99 THR A N 1
ATOM 796 C CA . THR A 1 99 ? 20.380 -3.900 -1.446 1.00 86.56 99 THR A CA 1
ATOM 797 C C . THR A 1 99 ? 18.939 -3.740 -0.964 1.00 86.56 99 THR A C 1
ATOM 799 O O . THR A 1 99 ? 18.583 -4.141 0.146 1.00 86.56 99 THR A O 1
ATOM 802 N N . GLY A 1 100 ? 18.094 -3.189 -1.839 1.00 85.75 100 GLY A N 1
ATOM 803 C CA . GLY A 1 100 ? 16.643 -3.137 -1.667 1.00 85.75 100 GLY A CA 1
ATOM 804 C C . GLY A 1 100 ? 16.035 -4.538 -1.640 1.00 85.75 100 GLY A C 1
ATOM 805 O O . GLY A 1 100 ? 16.235 -5.345 -2.557 1.00 85.75 100 GLY A O 1
ATOM 806 N N . ILE A 1 101 ? 15.289 -4.852 -0.582 1.00 88.50 101 ILE A N 1
ATOM 807 C CA . ILE A 1 101 ? 14.581 -6.129 -0.446 1.00 88.50 101 ILE A CA 1
ATOM 808 C C . ILE A 1 101 ? 13.178 -6.000 -1.025 1.00 88.50 101 ILE A C 1
ATOM 810 O O . ILE A 1 101 ? 12.812 -6.769 -1.911 1.00 88.50 101 ILE A O 1
ATOM 814 N N . TYR A 1 102 ? 12.426 -5.006 -0.562 1.00 90.56 102 TYR A N 1
ATOM 815 C CA . TYR A 1 102 ? 11.045 -4.760 -0.956 1.00 90.56 102 TYR A CA 1
ATOM 816 C C . TYR A 1 102 ? 10.723 -3.273 -0.795 1.00 90.56 102 TYR A C 1
ATOM 818 O O . TYR A 1 102 ? 11.433 -2.566 -0.083 1.00 90.56 102 TYR A O 1
ATOM 826 N N . PHE A 1 103 ? 9.664 -2.779 -1.430 1.00 93.38 103 PHE A N 1
ATOM 827 C CA . PHE A 1 103 ? 9.160 -1.442 -1.130 1.00 93.38 103 PHE A CA 1
ATOM 828 C C . PHE A 1 103 ? 7.642 -1.398 -1.183 1.00 93.38 103 PHE A C 1
ATOM 830 O O . PHE A 1 103 ? 6.999 -2.203 -1.863 1.00 93.38 103 PHE A O 1
ATOM 837 N N . VAL A 1 104 ? 7.091 -0.420 -0.476 1.00 91.19 104 VAL A N 1
ATOM 838 C CA . VAL A 1 104 ? 5.668 -0.115 -0.465 1.00 91.19 104 VAL A CA 1
ATOM 839 C C . VAL A 1 104 ? 5.481 1.361 -0.751 1.00 91.19 104 VAL A C 1
ATOM 841 O O . VAL A 1 104 ? 6.176 2.208 -0.196 1.00 91.19 104 VAL A O 1
ATOM 844 N N . LEU A 1 105 ? 4.515 1.658 -1.610 1.00 88.56 105 LEU A N 1
ATOM 845 C CA . LEU A 1 105 ? 4.035 3.008 -1.842 1.00 88.56 105 LEU A CA 1
ATOM 846 C C . LEU A 1 105 ? 2.718 3.182 -1.085 1.00 88.56 105 LEU A C 1
ATOM 848 O O . LEU A 1 105 ? 1.766 2.435 -1.316 1.00 88.56 105 LEU A O 1
ATOM 852 N N . ARG A 1 106 ? 2.668 4.152 -0.169 1.00 83.06 106 ARG A N 1
ATOM 853 C CA . ARG A 1 106 ? 1.438 4.569 0.515 1.00 83.06 106 ARG A CA 1
ATOM 854 C C . ARG A 1 106 ? 1.327 6.083 0.432 1.00 83.06 106 ARG A C 1
ATOM 856 O O . ARG A 1 106 ? 2.198 6.811 0.900 1.00 83.06 106 ARG A O 1
ATOM 863 N N . TYR A 1 107 ? 0.231 6.551 -0.158 1.00 75.31 107 TYR A N 1
ATOM 864 C CA . TYR A 1 107 ? -0.008 7.968 -0.431 1.00 75.31 107 TYR A CA 1
ATOM 865 C C . TYR A 1 107 ? 1.180 8.633 -1.094 1.00 75.31 107 TYR 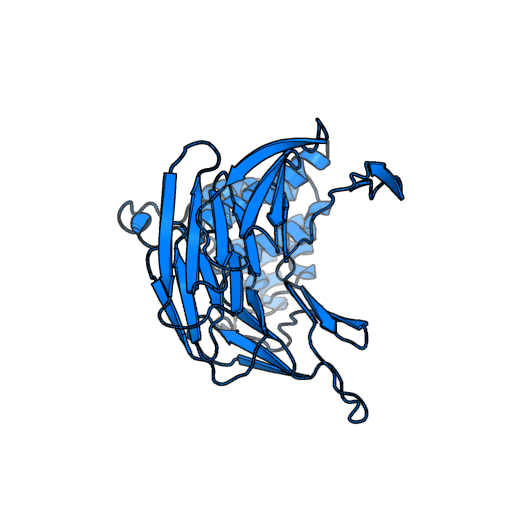A C 1
ATOM 867 O O . TYR A 1 107 ? 1.457 8.272 -2.222 1.00 75.31 107 TYR A O 1
ATOM 875 N N . ASN A 1 108 ? 1.837 9.595 -0.443 1.00 81.12 108 ASN A N 1
ATOM 876 C CA . ASN A 1 108 ? 2.929 10.380 -1.001 1.00 81.12 108 ASN A CA 1
ATOM 877 C C . ASN A 1 108 ? 4.321 9.844 -0.634 1.00 81.12 108 ASN A C 1
ATOM 879 O O . ASN A 1 108 ? 5.320 10.395 -1.096 1.00 81.12 108 ASN A O 1
ATOM 883 N N . LEU A 1 109 ? 4.377 8.785 0.177 1.00 86.38 109 LEU A N 1
ATOM 884 C CA . LEU A 1 109 ? 5.609 8.218 0.697 1.00 86.38 109 LEU A CA 1
ATOM 885 C C . LEU A 1 109 ? 5.883 6.836 0.108 1.00 86.38 109 LEU A C 1
ATOM 887 O O . LEU A 1 109 ? 4.989 6.022 -0.148 1.00 86.38 109 LEU A O 1
ATOM 891 N N . ILE A 1 110 ? 7.167 6.580 -0.077 1.00 90.12 110 ILE A N 1
ATOM 892 C CA . ILE A 1 110 ? 7.739 5.328 -0.535 1.00 90.12 110 ILE A CA 1
ATOM 893 C C . ILE A 1 110 ? 8.606 4.812 0.600 1.00 90.12 110 ILE A C 1
ATOM 895 O O . ILE A 1 110 ? 9.569 5.462 0.998 1.00 90.12 110 ILE A O 1
ATOM 899 N N . TYR A 1 111 ? 8.268 3.636 1.104 1.00 91.00 111 TYR A N 1
ATOM 900 C CA . TYR A 1 111 ? 9.009 2.967 2.160 1.00 91.00 111 TYR A CA 1
ATOM 901 C C . TYR A 1 111 ? 9.791 1.818 1.538 1.00 91.00 111 TYR A C 1
ATOM 903 O O . TYR A 1 111 ? 9.201 0.883 0.997 1.00 91.00 111 TYR A O 1
ATOM 911 N N . ILE A 1 112 ? 11.115 1.892 1.597 1.00 91.50 112 ILE A N 1
ATOM 912 C CA . ILE A 1 112 ? 12.033 0.910 1.022 1.00 91.50 112 ILE A CA 1
ATOM 913 C C . ILE A 1 112 ? 12.639 0.101 2.158 1.00 91.50 112 ILE A C 1
ATOM 915 O O . ILE A 1 112 ? 13.309 0.651 3.028 1.00 91.50 112 ILE A O 1
ATOM 919 N N . LEU A 1 113 ? 12.435 -1.211 2.129 1.00 91.06 113 LEU A N 1
ATOM 920 C CA . LEU A 1 113 ? 13.014 -2.146 3.077 1.00 91.06 113 LEU A CA 1
ATOM 921 C C . LEU A 1 113 ? 14.434 -2.530 2.647 1.00 91.06 113 LEU A C 1
ATOM 923 O O . LEU A 1 113 ? 14.629 -3.163 1.605 1.00 91.06 113 LEU A O 1
ATOM 927 N N . LEU A 1 114 ? 15.412 -2.179 3.475 1.00 90.06 114 LEU A N 1
ATOM 928 C CA . LEU A 1 114 ? 16.785 -2.679 3.417 1.00 90.06 114 LEU A CA 1
ATOM 929 C C . LEU A 1 114 ? 17.006 -3.689 4.552 1.00 90.06 114 LEU A C 1
ATOM 931 O O . LEU A 1 114 ? 16.142 -3.888 5.397 1.00 90.06 114 LEU A O 1
ATOM 935 N N . MET A 1 115 ? 18.188 -4.305 4.606 1.00 85.12 115 MET A N 1
ATOM 936 C CA . MET A 1 115 ? 18.508 -5.339 5.607 1.00 85.12 115 MET A CA 1
ATOM 937 C C . MET A 1 115 ? 18.391 -4.880 7.070 1.00 85.12 115 MET A C 1
ATOM 939 O O . MET A 1 115 ? 18.031 -5.687 7.921 1.00 85.12 115 MET A O 1
ATOM 943 N N . ASN A 1 116 ? 18.738 -3.621 7.365 1.00 85.31 116 ASN A N 1
ATOM 944 C CA . ASN A 1 116 ? 18.801 -3.093 8.738 1.00 85.31 116 ASN A CA 1
ATOM 945 C C . ASN A 1 116 ? 18.093 -1.736 8.907 1.00 85.31 116 ASN A C 1
ATOM 947 O O . ASN A 1 116 ? 18.146 -1.117 9.971 1.00 85.31 116 ASN A O 1
ATOM 951 N N . GLU A 1 117 ? 17.509 -1.199 7.845 1.00 89.88 117 GLU A N 1
ATOM 952 C CA . GLU A 1 117 ? 16.840 0.096 7.891 1.00 89.88 117 GLU A CA 1
ATOM 953 C C . GLU A 1 117 ? 15.723 0.154 6.858 1.00 89.88 117 GLU A C 1
ATOM 955 O O . GLU A 1 117 ? 15.697 -0.615 5.899 1.00 89.88 117 GLU A O 1
ATOM 960 N N . ILE A 1 118 ? 14.770 1.041 7.086 1.00 90.56 118 ILE A N 1
ATOM 961 C CA . ILE A 1 118 ? 13.713 1.365 6.143 1.00 90.56 118 ILE A CA 1
ATOM 962 C C . ILE A 1 118 ? 13.960 2.800 5.731 1.00 90.56 118 ILE A C 1
ATOM 964 O O . ILE A 1 118 ? 13.945 3.684 6.585 1.00 90.56 118 ILE A O 1
ATOM 968 N N . LEU A 1 119 ? 14.203 3.035 4.450 1.00 90.81 119 LEU A N 1
ATOM 969 C CA . LEU A 1 119 ? 14.321 4.393 3.937 1.00 90.81 119 LEU A CA 1
ATOM 970 C C . LEU A 1 119 ? 12.953 4.878 3.492 1.00 90.81 119 LEU A C 1
ATOM 972 O O . LEU A 1 119 ? 12.213 4.153 2.828 1.00 90.81 119 LEU A O 1
ATOM 976 N N . ILE A 1 120 ? 12.636 6.109 3.857 1.00 90.44 120 ILE A N 1
ATOM 977 C CA . ILE A 1 120 ? 11.403 6.782 3.491 1.00 90.44 120 ILE A CA 1
ATOM 978 C C . ILE A 1 120 ? 11.776 7.880 2.498 1.00 90.44 120 ILE A C 1
ATOM 980 O O . ILE A 1 120 ? 12.645 8.716 2.756 1.00 90.44 120 ILE A O 1
ATOM 984 N N . TYR A 1 121 ? 11.126 7.843 1.342 1.00 89.19 121 TYR A N 1
ATOM 985 C CA . TYR A 1 121 ? 11.260 8.823 0.274 1.00 89.19 121 TYR A CA 1
ATOM 986 C C . TYR A 1 121 ? 9.894 9.414 -0.055 1.00 89.19 121 TYR A C 1
ATOM 988 O O . TYR A 1 121 ? 8.871 8.751 0.095 1.00 89.19 121 TYR A O 1
ATOM 996 N N . ASN A 1 122 ? 9.873 10.639 -0.563 1.00 87.62 122 ASN A N 1
ATOM 997 C CA . ASN A 1 122 ? 8.690 11.187 -1.221 1.00 87.62 122 ASN A CA 1
ATOM 998 C C . ASN A 1 122 ? 8.516 10.578 -2.623 1.00 87.62 122 ASN A C 1
ATOM 1000 O O . ASN A 1 122 ? 9.457 10.037 -3.208 1.00 87.62 122 ASN A O 1
ATOM 1004 N N . LYS A 1 123 ? 7.333 10.749 -3.226 1.00 85.88 123 LYS A N 1
ATOM 1005 C CA . LYS A 1 123 ? 7.093 10.438 -4.652 1.00 85.88 123 LYS A CA 1
ATOM 1006 C C . LYS A 1 123 ? 8.050 11.128 -5.611 1.00 85.88 123 LYS A C 1
ATOM 1008 O O . LYS A 1 123 ? 8.305 10.605 -6.696 1.00 85.88 123 LYS A O 1
ATOM 1013 N N . ASP A 1 124 ? 8.566 12.287 -5.221 1.00 84.88 124 ASP A N 1
ATOM 1014 C CA . ASP A 1 124 ? 9.589 13.028 -5.959 1.00 84.88 124 ASP A CA 1
ATOM 1015 C C . ASP A 1 124 ? 10.998 12.483 -5.783 1.00 84.88 124 ASP A C 1
ATOM 1017 O O . ASP A 1 124 ? 11.944 13.071 -6.295 1.00 84.88 124 ASP A O 1
ATOM 1021 N N . LEU A 1 125 ? 11.128 11.313 -5.147 1.00 86.75 125 LEU A N 1
ATOM 1022 C CA . LEU A 1 125 ? 12.399 10.634 -4.937 1.00 86.75 125 LEU A CA 1
ATOM 1023 C C . LEU A 1 125 ? 13.357 11.442 -4.039 1.00 86.75 125 LEU A C 1
ATOM 1025 O O . LEU A 1 125 ? 14.562 11.209 -4.011 1.00 86.75 125 LEU A O 1
ATOM 1029 N N . GLU A 1 126 ? 12.805 12.348 -3.235 1.00 84.81 126 GLU A N 1
ATOM 1030 C CA . GLU A 1 126 ? 13.525 13.085 -2.202 1.00 84.81 126 GLU A CA 1
ATOM 1031 C C . GLU A 1 126 ? 13.550 12.282 -0.901 1.00 84.81 126 GLU A C 1
ATOM 1033 O O . GLU A 1 126 ? 12.523 11.758 -0.464 1.00 84.81 126 GLU A O 1
ATOM 1038 N N . TYR A 1 127 ? 14.727 12.181 -0.284 1.00 85.81 127 TYR A N 1
ATOM 1039 C CA . TYR A 1 127 ? 14.899 11.499 0.995 1.00 85.81 127 TYR A CA 1
ATOM 1040 C C . TYR A 1 127 ? 14.181 12.267 2.108 1.00 85.81 127 TYR A C 1
ATOM 1042 O O . TYR A 1 127 ? 14.403 13.468 2.267 1.00 85.81 127 TYR A O 1
ATOM 1050 N N . THR A 1 128 ? 13.360 11.575 2.899 1.00 84.38 128 THR A N 1
ATOM 1051 C CA . THR A 1 128 ? 12.673 12.183 4.044 1.00 84.38 128 THR A CA 1
ATOM 1052 C C . THR A 1 128 ? 13.255 11.709 5.364 1.00 84.38 128 THR A C 1
ATOM 1054 O O . THR A 1 128 ? 13.700 12.529 6.167 1.00 84.38 128 THR A O 1
ATOM 1057 N N . ASN A 1 129 ? 13.259 10.398 5.606 1.00 83.62 129 ASN A N 1
ATOM 1058 C CA . ASN A 1 129 ? 13.677 9.833 6.883 1.00 83.62 129 ASN A CA 1
ATOM 1059 C C . ASN A 1 129 ? 14.143 8.375 6.746 1.00 83.62 129 ASN A C 1
ATOM 1061 O O . ASN A 1 129 ? 13.921 7.722 5.729 1.00 83.62 129 ASN A O 1
ATOM 1065 N N . SER A 1 130 ? 14.750 7.843 7.804 1.00 86.69 130 SER A N 1
ATOM 1066 C CA . SER A 1 130 ? 15.152 6.442 7.912 1.00 86.69 130 SER A CA 1
ATOM 1067 C C . SER A 1 130 ? 14.710 5.850 9.246 1.00 86.69 130 SER A C 1
ATOM 1069 O O . SER A 1 130 ? 14.916 6.458 10.295 1.00 86.69 130 SER A O 1
ATOM 1071 N N . VAL A 1 131 ? 14.179 4.631 9.220 1.00 85.56 131 VAL A N 1
ATOM 1072 C CA . VAL A 1 131 ? 13.803 3.862 10.410 1.00 85.56 131 VAL A CA 1
ATOM 1073 C C . VAL A 1 131 ? 14.737 2.667 10.555 1.00 85.56 131 VAL A C 1
ATOM 1075 O O . VAL A 1 131 ? 14.715 1.743 9.744 1.00 85.56 131 VAL A O 1
ATOM 1078 N N . LEU A 1 132 ? 15.568 2.666 11.596 1.00 84.12 132 LEU A N 1
ATOM 1079 C CA . LEU A 1 132 ? 16.496 1.567 11.870 1.00 84.12 132 LEU A CA 1
ATOM 1080 C C . LEU A 1 132 ? 15.763 0.362 12.467 1.00 84.12 132 LEU A C 1
ATOM 1082 O O . LEU A 1 132 ? 14.996 0.496 13.420 1.00 84.12 132 LEU A O 1
ATOM 1086 N N . HIS A 1 133 ? 16.065 -0.833 11.965 1.00 80.94 133 HIS A N 1
ATOM 1087 C CA . HIS A 1 133 ? 15.553 -2.089 12.506 1.00 80.94 133 HIS A CA 1
ATOM 1088 C C . HIS A 1 133 ? 16.656 -3.158 12.523 1.00 80.94 133 HIS A C 1
ATOM 1090 O O . HIS A 1 133 ? 17.499 -3.235 11.642 1.00 80.94 133 HIS A O 1
ATOM 1096 N N . LYS A 1 134 ? 16.687 -4.012 13.550 1.00 75.44 134 LYS A N 1
ATOM 1097 C CA . LYS A 1 134 ? 17.704 -5.084 13.682 1.00 75.44 134 LYS A CA 1
ATOM 1098 C C . LYS A 1 134 ? 17.170 -6.466 13.290 1.00 75.44 134 LYS A C 1
ATOM 1100 O O . LYS A 1 134 ? 17.692 -7.486 13.734 1.00 75.44 134 LYS A O 1
ATOM 1105 N N . THR A 1 135 ? 16.068 -6.504 12.554 1.00 76.69 135 THR A N 1
ATOM 1106 C CA . THR A 1 135 ? 15.281 -7.713 12.296 1.00 76.69 135 THR A CA 1
ATOM 1107 C C . THR A 1 135 ? 15.415 -8.148 10.847 1.00 76.69 135 THR A C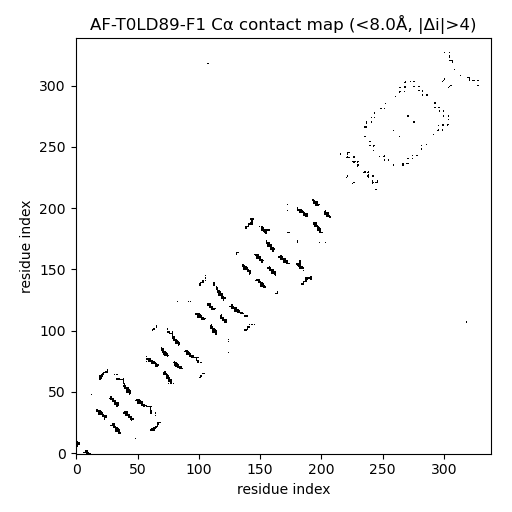 1
ATOM 1109 O O . THR A 1 135 ? 15.249 -7.339 9.950 1.00 76.69 135 THR A O 1
ATOM 1112 N N . GLN A 1 136 ? 15.643 -9.436 10.605 1.00 78.00 136 GLN A N 1
ATOM 1113 C CA . GLN A 1 136 ? 15.552 -9.976 9.249 1.00 78.00 136 GLN A CA 1
ATOM 1114 C C . GLN A 1 136 ? 14.081 -9.994 8.823 1.00 78.00 136 GLN A C 1
ATOM 1116 O O . GLN A 1 136 ? 13.263 -10.688 9.433 1.00 78.00 136 GLN A O 1
ATOM 1121 N N . SER A 1 137 ? 13.751 -9.193 7.814 1.00 82.81 137 SER A N 1
ATOM 1122 C CA . SER A 1 137 ? 12.410 -9.095 7.244 1.00 82.81 137 SER A CA 1
ATOM 1123 C C . SER A 1 137 ? 12.491 -9.043 5.727 1.00 82.81 137 SER A C 1
ATOM 1125 O O . SER A 1 137 ? 13.387 -8.410 5.173 1.00 82.81 137 SER A O 1
ATOM 1127 N N . ASP A 1 138 ? 11.542 -9.714 5.083 1.00 85.00 138 ASP A N 1
ATOM 1128 C CA . ASP A 1 138 ? 11.448 -9.816 3.625 1.00 85.00 138 ASP A CA 1
ATOM 1129 C C . ASP A 1 138 ? 10.292 -8.973 3.083 1.00 85.00 138 ASP A C 1
ATOM 1131 O O . ASP A 1 138 ? 10.316 -8.523 1.939 1.00 85.00 138 ASP A O 1
ATOM 1135 N N . PHE A 1 139 ? 9.285 -8.742 3.927 1.00 85.50 139 PHE A N 1
ATOM 1136 C CA . PHE A 1 139 ? 8.059 -8.046 3.595 1.00 85.50 139 PHE A CA 1
ATOM 1137 C C . PHE A 1 139 ? 7.853 -6.858 4.517 1.00 85.50 139 PHE A C 1
ATOM 1139 O O . PHE A 1 139 ? 8.104 -6.898 5.725 1.00 85.50 139 PHE A O 1
ATOM 1146 N N . LEU A 1 140 ? 7.323 -5.814 3.906 1.00 90.06 140 LEU A N 1
ATOM 1147 C CA . LEU A 1 140 ? 6.970 -4.563 4.532 1.00 90.06 140 LEU A CA 1
ATOM 1148 C C . LEU A 1 140 ? 5.537 -4.251 4.116 1.00 90.06 140 LEU A C 1
ATOM 1150 O O . LEU A 1 140 ? 5.193 -4.411 2.946 1.00 90.06 140 LEU A O 1
ATOM 1154 N N . ASP A 1 141 ? 4.729 -3.794 5.062 1.00 89.06 141 ASP A N 1
ATOM 1155 C CA . ASP A 1 141 ? 3.523 -3.031 4.771 1.00 89.06 141 ASP A CA 1
ATOM 1156 C C . ASP A 1 141 ? 3.415 -1.859 5.741 1.00 89.06 141 ASP A C 1
ATOM 1158 O O . ASP A 1 141 ? 3.990 -1.870 6.829 1.00 89.06 141 ASP A O 1
ATOM 1162 N N . VAL A 1 142 ? 2.693 -0.827 5.337 1.00 86.06 142 VAL A N 1
ATOM 1163 C CA . VAL A 1 142 ? 2.489 0.376 6.136 1.00 86.06 142 VAL A CA 1
ATOM 1164 C C . VAL A 1 142 ? 0.997 0.575 6.323 1.00 86.06 142 VAL A C 1
ATOM 1166 O O . VAL A 1 142 ? 0.193 0.360 5.413 1.00 86.06 142 VAL A O 1
ATOM 1169 N N . SER A 1 143 ? 0.634 0.956 7.540 1.00 82.38 143 SER A N 1
ATOM 1170 C CA . SER A 1 143 ? -0.729 1.329 7.903 1.00 82.38 143 SER A CA 1
ATOM 1171 C C . SER A 1 143 ? -1.293 2.414 6.993 1.00 82.38 143 SER A C 1
ATOM 1173 O O . SER A 1 143 ? -0.584 3.269 6.463 1.00 82.38 143 SER A O 1
ATOM 1175 N N . TYR A 1 144 ? -2.615 2.403 6.854 1.00 72.88 144 TYR A N 1
ATOM 1176 C CA . TYR A 1 144 ? -3.342 3.396 6.066 1.00 72.88 144 TYR A CA 1
ATOM 1177 C C . TYR A 1 144 ? -3.271 4.810 6.666 1.00 72.88 144 TYR A C 1
ATOM 1179 O O . TYR A 1 144 ? -3.675 5.760 6.021 1.00 72.88 144 TYR A O 1
ATOM 1187 N N . ASP A 1 145 ? -2.782 5.011 7.889 1.00 67.38 145 ASP A N 1
ATOM 1188 C CA . ASP A 1 145 ? -2.494 6.357 8.396 1.00 67.38 145 ASP A CA 1
ATOM 1189 C C . ASP A 1 145 ? -1.021 6.755 8.282 1.00 67.38 145 ASP A C 1
ATOM 1191 O O . ASP A 1 145 ? -0.675 7.881 8.628 1.00 67.38 145 ASP A O 1
ATOM 1195 N N . GLY A 1 146 ? -0.176 5.855 7.774 1.00 74.75 146 GLY A N 1
ATOM 1196 C CA . GLY A 1 146 ? 1.248 6.088 7.608 1.00 74.75 146 GLY A CA 1
ATOM 1197 C C . GLY A 1 146 ? 2.019 6.153 8.921 1.00 74.75 146 GLY A C 1
ATOM 1198 O O . GLY A 1 146 ? 3.173 6.548 8.874 1.00 74.75 146 GLY A O 1
ATOM 1199 N N . LYS A 1 147 ? 1.423 5.800 10.072 1.00 76.94 147 LYS A N 1
ATOM 1200 C CA . LYS A 1 147 ? 2.092 5.884 11.386 1.00 76.94 147 LYS A CA 1
ATOM 1201 C C . LYS A 1 147 ? 2.745 4.578 11.796 1.00 76.94 147 LYS A C 1
ATOM 1203 O O . LYS A 1 147 ? 3.823 4.563 12.374 1.00 76.94 147 LYS A O 1
ATOM 1208 N N . LEU A 1 148 ? 2.071 3.470 11.515 1.00 83.50 148 LEU A N 1
ATOM 1209 C CA . LEU A 1 148 ? 2.543 2.134 11.848 1.00 83.50 148 LEU A CA 1
ATOM 1210 C C . LEU A 1 148 ? 3.169 1.460 10.636 1.00 83.50 148 LEU A C 1
ATOM 1212 O O . LEU A 1 148 ? 2.610 1.474 9.535 1.00 83.50 148 LEU A O 1
ATOM 1216 N N . ILE A 1 149 ? 4.292 0.806 10.881 1.00 88.06 149 ILE A N 1
ATOM 1217 C CA . ILE A 1 149 ? 5.052 0.022 9.922 1.00 88.06 149 ILE A CA 1
ATOM 1218 C C . ILE A 1 149 ? 5.029 -1.436 10.383 1.00 88.06 149 ILE A C 1
ATOM 1220 O O . ILE A 1 149 ? 5.389 -1.746 11.520 1.00 88.06 149 ILE A O 1
ATOM 1224 N N . PHE A 1 150 ? 4.628 -2.338 9.493 1.00 89.38 150 PHE A N 1
ATOM 1225 C CA . PHE A 1 150 ? 4.590 -3.776 9.726 1.00 89.38 150 PHE A CA 1
ATOM 1226 C C . PHE A 1 150 ? 5.738 -4.452 8.985 1.00 89.38 150 PHE A C 1
ATOM 1228 O O . PHE A 1 150 ? 5.833 -4.363 7.762 1.00 89.38 150 PHE A O 1
ATOM 1235 N N . LEU A 1 151 ? 6.583 -5.173 9.720 1.00 88.81 151 LEU A N 1
ATOM 1236 C CA . LEU A 1 151 ? 7.645 -6.000 9.156 1.00 88.81 151 LEU A CA 1
ATOM 1237 C C . LEU A 1 151 ? 7.359 -7.480 9.389 1.00 88.81 151 LEU A C 1
ATOM 1239 O O . LEU A 1 151 ? 7.054 -7.902 10.509 1.00 88.81 151 LEU A O 1
ATOM 1243 N N . GLY A 1 152 ? 7.514 -8.268 8.328 1.00 86.44 152 GLY A N 1
ATOM 1244 C CA . GLY A 1 152 ? 7.407 -9.725 8.336 1.00 86.44 152 GLY A CA 1
ATOM 1245 C C . GLY A 1 152 ? 8.438 -10.364 7.411 1.00 86.44 152 GLY A C 1
ATOM 1246 O O . GLY A 1 152 ? 9.079 -9.694 6.609 1.00 86.44 152 GLY A O 1
ATOM 1247 N N . GLY A 1 153 ? 8.636 -11.671 7.523 1.00 84.56 153 GLY A N 1
ATOM 1248 C CA . GLY A 1 153 ? 9.577 -12.398 6.670 1.00 84.56 153 GLY A CA 1
ATOM 1249 C C . GLY A 1 153 ? 9.714 -13.848 7.099 1.00 84.56 153 GLY A C 1
ATOM 1250 O O . GLY A 1 153 ? 8.752 -14.469 7.554 1.00 84.56 153 GLY A O 1
ATOM 1251 N N . GLU A 1 154 ? 10.933 -14.377 7.031 1.00 80.75 154 GLU A N 1
ATOM 1252 C CA . GLU A 1 154 ? 11.225 -15.772 7.386 1.00 80.75 154 GLU A CA 1
ATOM 1253 C C . GLU A 1 154 ? 10.972 -16.154 8.853 1.00 80.75 154 GLU A C 1
ATOM 1255 O O . GLU A 1 154 ? 11.015 -17.337 9.203 1.00 80.75 154 GLU A O 1
ATOM 1260 N N . THR A 1 155 ? 10.726 -15.179 9.728 1.00 83.50 155 THR A N 1
ATOM 1261 C CA . THR A 1 155 ? 10.484 -15.442 11.147 1.00 83.50 155 THR A CA 1
ATOM 1262 C C . THR A 1 155 ? 8.993 -15.578 11.461 1.00 83.50 155 THR A C 1
ATOM 1264 O O . THR A 1 155 ? 8.144 -14.914 10.877 1.00 83.50 155 THR A O 1
ATOM 1267 N N . ASN A 1 156 ? 8.679 -16.381 12.480 1.00 82.69 156 ASN A N 1
ATOM 1268 C CA . ASN A 1 156 ? 7.341 -16.536 13.073 1.00 82.69 156 ASN A CA 1
ATOM 1269 C C . ASN A 1 156 ? 6.922 -15.303 13.917 1.00 82.69 156 ASN A C 1
ATOM 1271 O O . ASN A 1 156 ? 6.231 -15.405 14.933 1.00 82.69 156 ASN A O 1
ATOM 1275 N N . LYS A 1 157 ? 7.458 -14.126 13.589 1.00 85.44 157 LYS A N 1
ATOM 1276 C CA . LYS A 1 157 ? 7.243 -12.883 14.318 1.00 85.44 157 LYS A CA 1
ATOM 1277 C C . LYS A 1 157 ? 6.944 -11.765 13.341 1.00 85.44 157 LYS A C 1
ATOM 1279 O O . LYS A 1 157 ? 7.571 -11.661 12.293 1.00 85.44 157 LYS A O 1
ATOM 1284 N N . ILE A 1 158 ? 6.015 -10.915 13.743 1.00 87.75 158 ILE A N 1
ATOM 1285 C CA . ILE A 1 158 ? 5.679 -9.679 13.052 1.00 87.75 158 ILE A CA 1
ATOM 1286 C C . ILE A 1 158 ? 6.032 -8.543 13.979 1.00 87.75 158 ILE A C 1
ATOM 1288 O O . ILE A 1 158 ? 5.654 -8.545 15.155 1.00 87.75 158 ILE A O 1
ATOM 1292 N N . TYR A 1 159 ? 6.788 -7.599 13.447 1.00 88.12 159 TYR A N 1
ATOM 1293 C CA . TYR A 1 159 ? 7.256 -6.445 14.186 1.00 88.12 159 TYR A CA 1
ATOM 1294 C C . TYR A 1 159 ? 6.445 -5.233 13.757 1.00 88.12 159 TYR A C 1
ATOM 1296 O O . TYR A 1 159 ? 6.328 -4.949 12.567 1.00 88.12 159 TYR A O 1
ATOM 1304 N N . ILE A 1 160 ? 5.869 -4.548 14.738 1.00 88.38 160 ILE A N 1
ATOM 1305 C CA . ILE A 1 160 ? 5.106 -3.321 14.543 1.00 88.38 160 ILE A CA 1
ATOM 1306 C C . ILE A 1 160 ? 5.963 -2.182 15.071 1.00 88.38 160 ILE A C 1
ATOM 1308 O O . ILE A 1 160 ? 6.242 -2.120 16.272 1.00 88.38 160 ILE A O 1
ATOM 1312 N N . PHE A 1 161 ? 6.385 -1.310 14.169 1.00 85.06 161 PHE A N 1
ATOM 1313 C CA . PHE A 1 161 ? 7.143 -0.106 14.474 1.00 85.06 161 PHE A CA 1
ATOM 1314 C C . PHE A 1 161 ? 6.255 1.124 14.328 1.00 85.06 161 PHE A C 1
ATOM 1316 O O . PHE A 1 161 ? 5.362 1.153 13.484 1.00 85.06 161 PHE A O 1
ATOM 1323 N N . ASP A 1 162 ? 6.527 2.135 15.139 1.00 81.12 162 ASP A N 1
ATOM 1324 C CA . ASP A 1 162 ? 6.106 3.503 14.862 1.00 81.12 162 ASP A CA 1
ATOM 1325 C C . ASP A 1 162 ? 7.046 4.133 13.817 1.00 81.12 162 ASP A C 1
ATOM 1327 O O . ASP A 1 162 ? 8.214 3.740 13.697 1.00 81.12 162 ASP A O 1
ATOM 1331 N N . CYS A 1 163 ? 6.575 5.145 13.096 1.00 73.56 163 CYS A N 1
ATOM 1332 C CA . CYS A 1 163 ? 7.380 5.927 12.159 1.00 73.56 163 CYS A CA 1
ATOM 1333 C C . CYS A 1 163 ? 8.570 6.624 12.824 1.00 73.56 163 CYS A C 1
ATOM 1335 O O . CYS A 1 163 ? 9.583 6.863 12.170 1.00 73.56 163 CYS A O 1
ATOM 1337 N N . GLU A 1 164 ? 8.499 6.877 14.130 1.00 74.81 164 GLU A N 1
ATOM 1338 C CA . GLU A 1 164 ? 9.617 7.383 14.936 1.00 74.81 164 GLU A CA 1
ATOM 1339 C C . GLU A 1 164 ? 10.634 6.292 15.323 1.00 74.81 164 GLU A C 1
ATOM 1341 O O . GLU A 1 164 ? 11.466 6.491 16.205 1.00 74.81 164 GLU A O 1
ATOM 1346 N N . SER A 1 165 ? 10.603 5.129 14.661 1.00 71.50 165 SER A N 1
ATOM 1347 C CA . SER A 1 165 ? 11.519 3.990 14.847 1.00 71.50 165 SER A CA 1
ATOM 1348 C C . SER A 1 165 ? 11.424 3.258 16.190 1.00 71.50 165 SER A C 1
ATOM 1350 O O . SER A 1 165 ? 12.296 2.464 16.549 1.00 71.50 165 SER A O 1
ATOM 1352 N N . VAL A 1 166 ? 10.330 3.455 16.926 1.00 76.19 166 VAL A N 1
ATOM 1353 C CA . VAL A 1 166 ? 10.073 2.738 18.178 1.00 76.19 166 VAL A CA 1
ATOM 1354 C C . VAL A 1 166 ? 9.363 1.419 17.880 1.00 76.19 166 VAL A C 1
ATOM 1356 O O . VAL A 1 166 ? 8.293 1.402 17.276 1.00 76.19 166 VAL A O 1
ATOM 1359 N N . LEU A 1 167 ? 9.934 0.293 18.322 1.00 82.19 167 LEU A N 1
ATOM 1360 C CA . LEU A 1 167 ? 9.251 -1.002 18.270 1.00 82.19 167 LEU A CA 1
ATOM 1361 C C . LEU A 1 167 ? 8.099 -1.002 19.283 1.00 82.19 167 LEU A C 1
ATOM 1363 O O . LEU A 1 167 ? 8.334 -1.067 20.490 1.00 82.19 167 LEU A O 1
ATOM 1367 N N . LEU A 1 168 ? 6.863 -0.964 18.793 1.00 81.88 168 LEU A N 1
ATOM 1368 C CA . LEU A 1 168 ? 5.662 -0.937 19.625 1.00 81.88 168 LEU A CA 1
ATOM 1369 C C . LEU A 1 168 ? 5.288 -2.334 20.109 1.00 81.88 168 LEU A C 1
ATOM 1371 O O . LEU A 1 168 ? 5.024 -2.550 21.292 1.00 81.88 168 LEU A O 1
ATOM 1375 N N . GLN A 1 169 ? 5.249 -3.296 19.187 1.00 83.06 169 GLN A N 1
ATOM 1376 C CA . GLN A 1 169 ? 4.765 -4.635 19.491 1.00 83.06 169 GLN A CA 1
ATOM 1377 C C . GLN A 1 169 ? 5.434 -5.693 18.618 1.00 83.06 169 GLN A C 1
ATOM 1379 O O . GLN A 1 169 ? 5.761 -5.474 17.455 1.00 83.06 169 GLN A O 1
ATOM 1384 N N . THR A 1 170 ? 5.622 -6.881 19.191 1.00 86.00 170 THR A N 1
ATOM 1385 C CA . THR A 1 170 ? 5.998 -8.086 18.450 1.00 86.00 170 THR A CA 1
ATOM 1386 C C . THR A 1 170 ? 4.882 -9.111 18.584 1.00 86.00 170 THR A C 1
ATOM 1388 O O . THR A 1 170 ? 4.596 -9.581 19.687 1.00 86.00 170 THR A O 1
ATOM 1391 N N . LEU A 1 171 ? 4.260 -9.467 17.466 1.00 84.31 171 LEU A N 1
ATOM 1392 C CA . LEU A 1 171 ? 3.246 -10.513 17.392 1.00 84.31 171 LEU A CA 1
ATOM 1393 C C . LEU A 1 171 ? 3.912 -11.826 16.984 1.00 84.31 171 LEU A C 1
ATOM 1395 O O . LEU A 1 171 ? 4.753 -11.839 16.093 1.00 84.31 171 LEU A O 1
ATOM 1399 N N . LYS A 1 172 ? 3.553 -12.935 17.633 1.00 83.12 172 LYS A N 1
ATOM 1400 C CA . LYS A 1 172 ? 3.920 -14.284 17.174 1.00 83.12 172 LYS A CA 1
ATOM 1401 C C . LYS A 1 172 ? 2.727 -14.866 16.435 1.00 83.12 172 LYS A C 1
ATOM 1403 O O . LYS A 1 172 ? 1.645 -14.885 17.019 1.00 83.12 172 LYS A O 1
ATOM 1408 N N . THR A 1 173 ? 2.920 -15.325 15.203 1.00 78.19 173 THR A N 1
ATOM 1409 C CA . THR A 1 173 ? 1.807 -15.815 14.378 1.00 78.19 173 THR A CA 1
ATOM 1410 C C . THR A 1 173 ? 1.388 -17.225 14.777 1.00 78.19 173 THR A C 1
ATOM 1412 O O . THR A 1 173 ? 0.202 -17.480 14.944 1.00 78.19 173 THR A O 1
ATOM 1415 N N . SER A 1 174 ? 2.344 -18.108 15.067 1.00 77.25 174 SER A N 1
ATOM 1416 C CA . SER A 1 174 ? 2.078 -19.462 15.557 1.00 77.25 174 SER A CA 1
ATOM 1417 C C . SER A 1 174 ? 2.823 -19.780 16.852 1.00 77.25 174 SER A C 1
ATOM 1419 O O . SER A 1 174 ? 3.915 -19.274 17.130 1.00 77.25 174 SER A O 1
ATOM 1421 N N . ARG A 1 175 ? 2.233 -20.658 17.668 1.00 74.12 175 ARG A N 1
ATOM 1422 C CA . ARG A 1 175 ? 2.881 -21.258 18.848 1.00 74.12 175 ARG A CA 1
ATOM 1423 C C . ARG A 1 175 ? 3.409 -22.664 18.568 1.00 74.12 175 ARG A C 1
ATOM 1425 O O . ARG A 1 175 ? 4.060 -23.240 19.439 1.00 74.12 175 ARG A O 1
ATOM 1432 N N . ASN A 1 176 ? 3.160 -23.203 17.376 1.00 71.94 176 ASN A N 1
ATOM 1433 C CA . ASN A 1 176 ? 3.683 -24.497 16.979 1.00 71.94 176 ASN A CA 1
ATOM 1434 C C . ASN A 1 176 ? 5.200 -24.391 16.769 1.00 71.94 176 ASN A C 1
ATOM 1436 O O . ASN A 1 176 ? 5.700 -23.567 16.013 1.00 71.94 176 ASN A O 1
ATOM 1440 N N . LEU A 1 177 ? 5.953 -25.209 17.506 1.00 66.44 177 LEU A N 1
ATOM 1441 C CA . LEU A 1 177 ? 7.422 -25.247 17.446 1.00 66.44 177 LEU A CA 1
ATOM 1442 C C . LEU A 1 177 ? 7.948 -26.265 16.427 1.00 66.44 177 LEU A C 1
ATOM 1444 O O . LEU A 1 177 ? 9.151 -26.333 16.192 1.00 66.44 177 LEU A O 1
ATOM 1448 N N . LYS A 1 178 ? 7.061 -27.100 15.875 1.00 65.75 178 LYS A N 1
ATOM 1449 C CA . LYS A 1 178 ? 7.437 -28.224 15.011 1.00 65.75 178 LYS A CA 1
ATOM 1450 C C . LYS A 1 178 ? 7.759 -27.788 13.583 1.00 65.75 178 LYS A C 1
ATOM 1452 O O . LYS A 1 178 ? 8.575 -28.438 12.939 1.00 65.75 178 LYS A O 1
ATOM 1457 N N . GLU A 1 179 ? 7.162 -26.697 13.111 1.00 67.44 179 GLU A N 1
ATOM 1458 C CA . GLU A 1 179 ? 7.332 -26.208 11.745 1.00 67.44 179 GLU A CA 1
ATOM 1459 C C . GLU A 1 179 ? 7.932 -24.799 11.721 1.00 67.44 179 GLU A C 1
ATOM 1461 O O . GLU A 1 179 ? 7.766 -23.992 12.639 1.00 67.44 179 GLU A O 1
ATOM 1466 N N . LYS A 1 180 ? 8.681 -24.497 10.655 1.00 70.62 180 LYS A N 1
ATOM 1467 C CA . LYS A 1 180 ? 9.194 -23.146 10.416 1.00 70.62 180 LYS A CA 1
ATOM 1468 C C . LYS A 1 180 ? 8.079 -22.300 9.814 1.00 70.62 180 LYS A C 1
ATOM 1470 O O . LYS A 1 180 ? 7.871 -22.317 8.604 1.00 70.62 180 LYS A O 1
ATOM 1475 N N . HIS A 1 181 ? 7.385 -21.556 10.665 1.00 78.62 181 HIS A N 1
ATOM 1476 C CA . HIS A 1 181 ? 6.356 -20.618 10.231 1.00 78.62 181 HIS A CA 1
ATOM 1477 C C . HIS A 1 181 ? 6.991 -19.351 9.668 1.00 78.62 181 HIS A C 1
ATOM 1479 O O . HIS A 1 181 ? 7.744 -18.668 10.366 1.00 78.62 181 HIS A O 1
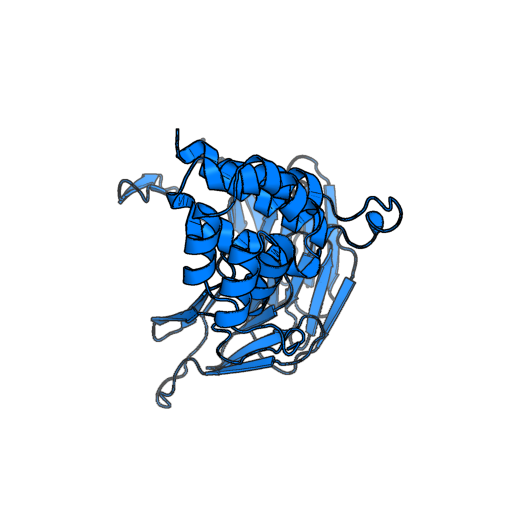ATOM 1485 N N . LYS A 1 182 ? 6.671 -19.055 8.408 1.00 83.38 182 LYS A N 1
ATOM 1486 C CA . LYS A 1 182 ? 7.081 -17.834 7.712 1.00 83.38 182 LYS A CA 1
ATOM 1487 C C . LYS A 1 182 ? 5.869 -16.948 7.466 1.00 83.38 182 LYS A C 1
ATOM 1489 O O . LYS A 1 182 ? 4.768 -17.453 7.228 1.00 83.38 182 LYS A O 1
ATOM 1494 N N . VAL A 1 183 ? 6.089 -15.642 7.501 1.00 84.88 183 VAL A N 1
ATOM 1495 C CA . VAL A 1 183 ? 5.112 -14.643 7.068 1.00 84.88 183 VAL A CA 1
ATOM 1496 C C . VAL A 1 183 ? 5.351 -14.392 5.584 1.00 84.88 183 VAL A C 1
ATOM 1498 O O . VAL A 1 183 ? 6.445 -13.998 5.191 1.00 84.88 183 VAL A O 1
ATOM 1501 N N . LEU A 1 184 ? 4.341 -14.680 4.768 1.00 83.81 184 LEU A N 1
ATOM 1502 C CA . LEU A 1 184 ? 4.408 -14.606 3.307 1.00 83.81 184 LEU A CA 1
ATOM 1503 C C . LEU A 1 184 ? 3.922 -13.259 2.776 1.00 83.81 184 LEU A C 1
ATOM 1505 O O . LEU A 1 184 ? 4.398 -12.797 1.747 1.00 83.81 184 LEU A O 1
ATOM 1509 N N . SER A 1 185 ? 2.957 -12.637 3.451 1.00 84.69 185 SER A N 1
ATOM 1510 C CA . SER A 1 185 ? 2.511 -11.286 3.128 1.00 84.69 185 SER A CA 1
ATOM 1511 C C . SER A 1 185 ? 1.799 -10.648 4.312 1.00 84.69 185 SER A C 1
ATOM 1513 O O . SER A 1 185 ? 1.243 -11.328 5.180 1.00 84.69 185 SER A O 1
ATOM 1515 N N . ILE A 1 186 ? 1.833 -9.320 4.339 1.00 88.94 186 ILE A N 1
ATOM 1516 C CA . ILE A 1 186 ? 1.096 -8.494 5.287 1.00 88.94 186 ILE A CA 1
ATOM 1517 C C . ILE A 1 186 ? 0.303 -7.489 4.462 1.00 88.94 186 ILE A C 1
ATOM 1519 O O . ILE A 1 186 ? 0.838 -6.907 3.519 1.00 88.94 186 ILE A O 1
ATOM 1523 N N . LEU A 1 187 ? -0.970 -7.325 4.803 1.00 87.12 187 LEU A N 1
ATOM 1524 C CA . LEU A 1 187 ? -1.851 -6.352 4.185 1.00 87.12 187 LEU A CA 1
ATOM 1525 C C . LEU A 1 187 ? -2.681 -5.654 5.257 1.00 87.12 187 LEU A C 1
ATOM 1527 O O . LEU A 1 187 ? -3.513 -6.264 5.927 1.00 87.12 187 LEU A O 1
ATOM 1531 N N . HIS A 1 188 ? -2.498 -4.354 5.389 1.00 84.12 188 HIS A N 1
ATOM 1532 C CA . HIS A 1 188 ? -3.336 -3.504 6.206 1.00 84.12 188 HIS A CA 1
ATOM 1533 C C . HIS A 1 188 ? -4.590 -3.085 5.434 1.00 84.12 188 HIS A C 1
ATOM 1535 O O . HIS A 1 188 ? -4.521 -2.667 4.275 1.00 84.12 188 HIS A O 1
ATOM 1541 N N . SER A 1 189 ? -5.744 -3.178 6.094 1.00 77.50 189 SER A N 1
ATOM 1542 C CA . SER A 1 189 ? -7.031 -2.756 5.540 1.00 77.50 189 SER A CA 1
ATOM 1543 C C . SER A 1 189 ? -7.088 -1.246 5.291 1.00 77.50 189 SER A C 1
ATOM 1545 O O . SER A 1 189 ? -6.497 -0.448 6.021 1.00 77.50 189 SER A O 1
ATOM 1547 N N . ASN A 1 190 ? -7.864 -0.833 4.291 1.00 69.12 190 ASN A N 1
ATOM 1548 C CA . ASN A 1 190 ? -8.096 0.592 4.030 1.00 69.12 190 ASN A CA 1
ATOM 1549 C C . ASN A 1 190 ? -8.955 1.248 5.130 1.00 69.12 190 ASN A C 1
ATOM 1551 O O . ASN A 1 190 ? -8.850 2.446 5.363 1.00 69.12 190 ASN A O 1
ATOM 1555 N N . ASN A 1 191 ? -9.729 0.452 5.878 1.00 63.03 191 ASN A N 1
ATOM 1556 C CA . ASN A 1 191 ? -10.625 0.923 6.941 1.00 63.03 191 ASN A CA 1
ATOM 1557 C C . ASN A 1 191 ? -9.932 1.072 8.308 1.00 63.03 191 ASN A C 1
ATOM 1559 O O . ASN A 1 191 ? -10.608 1.160 9.323 1.00 63.03 191 ASN A O 1
ATOM 1563 N N . LYS A 1 192 ? -8.593 1.074 8.350 1.00 64.19 192 LYS A N 1
ATOM 1564 C CA . LYS A 1 192 ? -7.753 1.298 9.546 1.00 64.19 192 LYS A CA 1
ATOM 1565 C C . LYS A 1 192 ? -7.834 0.269 10.686 1.00 64.19 192 LYS A C 1
ATOM 1567 O O . LYS A 1 192 ? -6.972 0.286 11.557 1.00 64.19 192 LYS A O 1
ATOM 1572 N N . ASP A 1 193 ? -8.779 -0.665 10.650 1.00 68.56 193 ASP A N 1
ATOM 1573 C CA . ASP A 1 193 ? -9.062 -1.517 11.813 1.00 68.56 193 ASP A CA 1
ATOM 1574 C C . ASP A 1 193 ? -8.414 -2.902 11.773 1.00 68.56 193 ASP A C 1
ATOM 1576 O O . ASP A 1 193 ? -8.205 -3.513 12.820 1.00 68.56 193 ASP A O 1
ATOM 1580 N N . MET A 1 194 ? -8.131 -3.426 10.581 1.00 82.06 194 MET A N 1
ATOM 1581 C CA . MET A 1 194 ? -7.721 -4.820 10.396 1.00 82.06 194 MET A CA 1
ATOM 1582 C C . MET A 1 194 ? -6.378 -4.941 9.685 1.00 82.06 194 MET A C 1
ATOM 1584 O O . MET A 1 194 ? -6.102 -4.217 8.724 1.00 82.06 194 MET A O 1
ATOM 1588 N N . VAL A 1 195 ? -5.590 -5.928 10.105 1.00 86.75 195 VAL A N 1
ATOM 1589 C CA . VAL A 1 195 ? -4.392 -6.402 9.409 1.00 86.75 195 VAL A CA 1
ATOM 1590 C C . VAL A 1 195 ? -4.579 -7.864 9.046 1.00 86.75 195 VAL A C 1
ATOM 1592 O O . VAL A 1 195 ? -4.861 -8.703 9.903 1.00 86.75 195 VAL A O 1
ATOM 1595 N N . TYR A 1 196 ? -4.394 -8.161 7.768 1.00 89.50 196 TYR A N 1
ATOM 1596 C CA . TYR A 1 196 ? -4.391 -9.501 7.212 1.00 89.50 196 TYR A CA 1
ATOM 1597 C C . TYR A 1 196 ? -2.951 -9.974 7.078 1.00 89.50 196 TYR A C 1
ATOM 1599 O O . TYR A 1 196 ? -2.100 -9.286 6.516 1.00 89.50 196 TYR A O 1
ATOM 1607 N N . ILE A 1 197 ? -2.672 -11.152 7.612 1.00 89.81 197 ILE A N 1
ATOM 1608 C CA . ILE A 1 197 ? -1.337 -11.730 7.649 1.00 89.81 197 ILE A CA 1
ATOM 1609 C C . ILE A 1 197 ? -1.428 -13.120 7.044 1.00 89.81 197 ILE A C 1
ATOM 1611 O O . ILE A 1 197 ? -2.068 -14.008 7.605 1.00 89.81 197 ILE A O 1
ATOM 1615 N N . LEU A 1 198 ? -0.762 -13.324 5.914 1.00 89.75 198 LEU A N 1
ATOM 1616 C CA . LEU A 1 198 ? -0.644 -14.637 5.301 1.00 89.75 198 LEU A CA 1
ATOM 1617 C C . LEU A 1 198 ? 0.599 -15.337 5.844 1.00 89.75 198 LEU A C 1
ATOM 1619 O O . LEU A 1 198 ? 1.714 -14.821 5.764 1.00 89.75 198 LEU A O 1
ATOM 1623 N N . THR A 1 199 ? 0.412 -16.540 6.366 1.00 88.56 199 THR A N 1
ATOM 1624 C CA . THR A 1 199 ? 1.486 -17.408 6.853 1.00 88.56 199 THR A CA 1
ATOM 1625 C C . THR A 1 199 ? 1.429 -18.764 6.168 1.00 88.56 199 THR A C 1
ATOM 1627 O O . THR A 1 199 ? 0.493 -19.060 5.429 1.00 88.56 199 THR A O 1
ATOM 1630 N N . THR A 1 200 ? 2.412 -19.619 6.447 1.00 86.88 200 THR A N 1
ATOM 1631 C CA . THR A 1 200 ? 2.416 -21.007 5.966 1.00 86.88 200 THR A CA 1
ATOM 1632 C C . THR A 1 200 ? 1.274 -21.863 6.528 1.00 86.88 200 THR A C 1
ATOM 1634 O O . THR A 1 200 ? 0.916 -22.849 5.897 1.00 86.88 200 THR A O 1
ATOM 1637 N N . GLU A 1 201 ? 0.702 -21.512 7.687 1.00 84.69 201 GLU A N 1
ATOM 1638 C CA . GLU A 1 201 ? -0.441 -22.237 8.276 1.00 84.69 201 GLU A CA 1
ATOM 1639 C C . GLU A 1 201 ? -1.788 -21.742 7.734 1.00 84.69 201 GLU A C 1
ATOM 1641 O O . GLU A 1 201 ? -2.745 -22.508 7.647 1.00 84.69 201 GLU A O 1
ATOM 1646 N N . GLY A 1 202 ? -1.878 -20.458 7.380 1.00 85.50 202 GLY A N 1
ATOM 1647 C CA . GLY A 1 202 ? -3.119 -19.840 6.929 1.00 85.50 202 GLY A CA 1
ATOM 1648 C C . GLY A 1 202 ? -3.110 -18.317 7.026 1.00 85.50 202 GLY A C 1
ATOM 1649 O O . GLY A 1 202 ? -2.061 -17.686 7.194 1.00 85.50 202 GLY A O 1
ATOM 1650 N N . VAL A 1 203 ? -4.303 -17.731 6.916 1.00 88.94 203 VAL A N 1
ATOM 1651 C CA . VAL A 1 203 ? -4.527 -16.284 7.014 1.00 88.94 203 VAL A CA 1
ATOM 1652 C C . VAL A 1 203 ? -4.960 -15.929 8.432 1.00 88.94 203 VAL A C 1
ATOM 1654 O O . VAL A 1 203 ? -6.006 -16.377 8.900 1.00 88.94 203 VAL A O 1
ATOM 1657 N N . PHE A 1 204 ? -4.176 -15.092 9.101 1.00 87.81 204 PHE A N 1
ATOM 1658 C CA . PHE A 1 204 ? -4.527 -14.490 10.380 1.00 87.81 204 PHE A CA 1
ATOM 1659 C C . PHE A 1 204 ? -5.105 -13.095 10.158 1.00 87.81 204 PHE A C 1
ATOM 1661 O O . PHE A 1 204 ? -4.555 -12.296 9.400 1.00 87.81 204 PHE A O 1
ATOM 1668 N N . ILE A 1 205 ? -6.207 -12.801 10.843 1.00 89.31 205 ILE A N 1
ATOM 1669 C CA . ILE A 1 205 ? -6.851 -11.487 10.831 1.00 89.31 205 ILE A CA 1
ATOM 1670 C C . ILE A 1 205 ? -6.698 -10.904 12.228 1.00 89.31 205 ILE A C 1
ATOM 1672 O O . ILE A 1 205 ? -7.211 -11.460 13.200 1.00 89.31 205 ILE A O 1
ATOM 1676 N N . HIS A 1 206 ? -5.977 -9.795 12.330 1.00 84.88 206 HIS A N 1
ATOM 1677 C CA . HIS A 1 206 ? -5.786 -9.075 13.580 1.00 84.88 206 HIS A CA 1
ATOM 1678 C C . HIS A 1 206 ? -6.552 -7.760 13.538 1.00 84.88 206 HIS A C 1
ATOM 1680 O O . HIS A 1 206 ? -6.309 -6.930 12.665 1.00 84.88 206 HIS A O 1
ATOM 1686 N N . LYS A 1 207 ? -7.455 -7.570 14.504 1.00 81.88 207 LYS A N 1
ATOM 1687 C CA . LYS A 1 207 ? -8.149 -6.303 14.725 1.00 81.88 207 LYS A CA 1
ATOM 1688 C C . LYS A 1 207 ? -7.371 -5.441 15.710 1.00 81.88 207 LYS A C 1
ATOM 1690 O O . LYS A 1 207 ? -6.961 -5.933 16.763 1.00 81.88 207 LYS A O 1
ATOM 1695 N N . PHE A 1 208 ? -7.217 -4.159 15.404 1.00 73.88 208 PHE A N 1
ATOM 1696 C CA . PHE A 1 208 ? -6.782 -3.177 16.387 1.00 73.88 208 PHE A CA 1
ATOM 1697 C C . PHE A 1 208 ? -7.910 -2.928 17.385 1.00 73.88 208 PHE A C 1
ATOM 1699 O O . PHE A 1 208 ? -8.946 -2.359 17.051 1.00 73.88 208 PHE A O 1
ATOM 1706 N N . GLU A 1 209 ? -7.707 -3.341 18.633 1.00 65.00 209 GLU A N 1
ATOM 1707 C CA . GLU A 1 209 ? -8.590 -2.967 19.732 1.00 65.00 209 GLU A CA 1
ATOM 1708 C C . GLU A 1 209 ? -7.840 -2.069 20.710 1.00 65.00 209 GLU A C 1
ATOM 1710 O O . GLU A 1 209 ? -6.856 -2.468 21.337 1.00 65.00 209 GLU A O 1
ATOM 1715 N N . VAL A 1 210 ? -8.338 -0.846 20.891 1.00 57.72 210 VAL A N 1
ATOM 1716 C CA . VAL A 1 210 ? -7.892 0.040 21.968 1.00 57.72 210 VAL A CA 1
ATOM 1717 C C . VAL A 1 210 ? -8.609 -0.390 23.250 1.00 57.72 210 VAL A C 1
ATOM 1719 O O . VAL A 1 210 ? -9.524 0.270 23.726 1.00 57.72 210 VAL A O 1
ATOM 1722 N N . THR A 1 211 ? -8.235 -1.548 23.799 1.00 50.81 211 THR A N 1
ATOM 1723 C CA . THR A 1 211 ? -8.794 -2.044 25.074 1.00 50.81 211 THR A CA 1
ATOM 1724 C C . THR A 1 211 ? -8.212 -1.322 26.289 1.00 50.81 211 THR A C 1
ATOM 1726 O O . THR A 1 211 ? -8.756 -1.411 27.388 1.00 50.81 211 THR A O 1
ATOM 1729 N N . LYS A 1 212 ? -7.122 -0.564 26.109 1.00 46.84 212 LYS A N 1
ATOM 1730 C CA . LYS A 1 212 ? -6.603 0.340 27.135 1.00 46.84 212 LYS A CA 1
ATOM 1731 C C . LYS A 1 212 ? -7.278 1.695 27.009 1.00 46.84 212 LYS A C 1
ATOM 1733 O O . LYS A 1 212 ? -7.075 2.406 26.029 1.00 46.84 212 LYS A O 1
ATOM 1738 N N . TYR A 1 213 ? -8.035 2.043 28.042 1.00 47.28 213 TYR A N 1
ATOM 1739 C CA . TYR A 1 213 ? -8.524 3.391 28.294 1.00 47.28 213 TYR A CA 1
ATOM 1740 C C . TYR A 1 213 ? -7.348 4.373 28.166 1.00 47.28 213 TYR A C 1
ATOM 1742 O O . TYR A 1 213 ? -6.469 4.409 29.026 1.00 47.28 213 TYR A O 1
ATOM 1750 N N . LEU A 1 214 ? -7.279 5.118 27.062 1.00 42.47 214 LEU A N 1
ATOM 1751 C CA . LEU A 1 214 ? -6.412 6.285 26.970 1.00 42.47 214 LEU A CA 1
ATOM 1752 C C . LEU A 1 214 ? -7.205 7.434 27.586 1.00 42.47 214 LEU A C 1
ATOM 1754 O O . LEU A 1 214 ? -8.211 7.832 26.993 1.00 42.47 214 LEU A O 1
ATOM 1758 N N . PRO A 1 215 ? -6.810 7.951 28.762 1.00 38.84 215 PRO A N 1
ATOM 1759 C CA . PRO A 1 215 ? -7.443 9.129 29.319 1.00 38.84 215 PRO A CA 1
ATOM 1760 C C . PRO A 1 215 ? -7.106 10.305 28.399 1.00 38.84 215 PRO A C 1
ATOM 1762 O O . PRO A 1 215 ? -6.072 10.950 28.550 1.00 38.84 215 PRO A O 1
ATOM 1765 N N . ILE A 1 216 ? -7.957 10.590 27.413 1.00 47.12 216 ILE A N 1
ATOM 1766 C CA . ILE A 1 216 ? -7.937 11.893 26.754 1.00 47.12 216 ILE A CA 1
ATOM 1767 C C . ILE A 1 216 ? -8.531 12.836 27.788 1.00 47.12 216 ILE A C 1
ATOM 1769 O O . ILE A 1 216 ? -9.748 12.962 27.864 1.00 47.12 216 ILE A O 1
ATOM 1773 N N . SER A 1 217 ? -7.663 13.384 28.646 1.00 47.66 217 SER A N 1
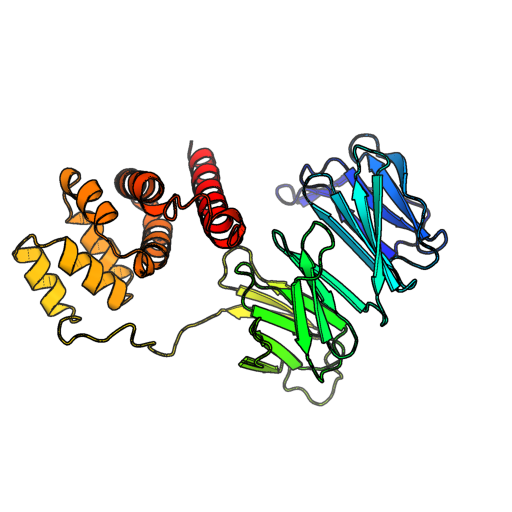ATOM 1774 C CA . SER A 1 217 ? -7.998 14.367 29.682 1.00 47.66 217 SER A CA 1
ATOM 1775 C C . SER A 1 217 ? -9.317 14.035 30.399 1.00 47.66 217 SER A C 1
ATOM 1777 O O . SER A 1 217 ? -10.376 14.581 30.073 1.00 47.66 217 SER A O 1
ATOM 1779 N N . LEU A 1 218 ? -9.262 13.081 31.330 1.00 48.06 218 LEU A N 1
ATOM 1780 C CA . LEU A 1 218 ? -10.368 12.800 32.242 1.00 48.06 218 LEU A CA 1
ATOM 1781 C C . LEU A 1 218 ? -10.586 14.026 33.142 1.00 48.06 218 LEU A C 1
ATOM 1783 O O . LEU A 1 218 ? -9.995 14.140 34.212 1.00 48.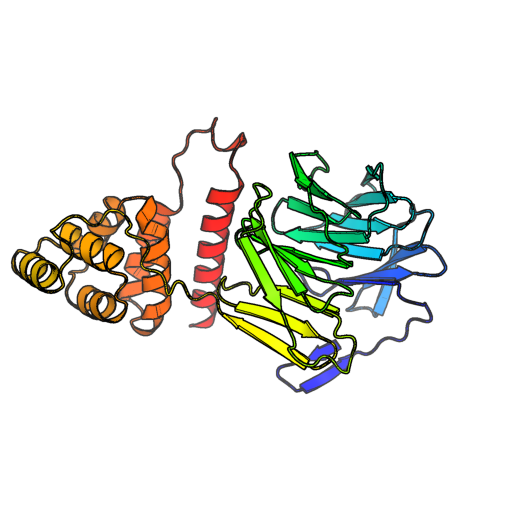06 218 LEU A O 1
ATOM 1787 N N . ASP A 1 219 ? -11.420 14.953 32.682 1.00 55.81 219 ASP A N 1
ATOM 1788 C CA . ASP A 1 219 ? -12.037 15.951 33.544 1.00 55.81 219 ASP A CA 1
ATOM 1789 C C . ASP A 1 219 ? -13.202 15.270 34.283 1.00 55.81 219 ASP A C 1
ATOM 1791 O O . ASP A 1 219 ? -13.888 14.402 33.728 1.00 55.81 219 ASP A O 1
ATOM 1795 N N . ILE A 1 220 ? -13.437 15.670 35.535 1.00 56.28 220 ILE A N 1
ATOM 1796 C CA . ILE A 1 220 ? -14.440 15.115 36.472 1.00 56.28 220 ILE A CA 1
ATOM 1797 C C . ILE A 1 220 ? -15.887 15.162 35.906 1.00 56.28 220 ILE A C 1
ATOM 1799 O O . ILE A 1 220 ? -16.798 14.538 36.441 1.00 56.28 220 ILE A O 1
ATOM 1803 N N . GLU A 1 221 ? -16.098 15.836 34.773 1.00 59.06 221 GLU A N 1
ATOM 1804 C CA . GLU A 1 221 ? -17.384 16.086 34.109 1.00 59.06 221 GLU A CA 1
ATOM 1805 C C . GLU A 1 221 ? -17.822 14.995 33.100 1.00 59.06 221 GLU A C 1
ATOM 1807 O O . GLU A 1 221 ? -18.845 15.133 32.433 1.00 59.06 221 GLU A O 1
ATOM 1812 N N . THR A 1 222 ? -17.076 13.893 32.960 1.00 64.81 222 THR A N 1
ATOM 1813 C CA . THR A 1 222 ? -17.288 12.873 31.904 1.00 64.81 222 THR A CA 1
ATOM 1814 C C . THR A 1 222 ? -18.089 11.641 32.358 1.00 64.81 222 THR A C 1
ATOM 1816 O O . THR A 1 222 ? -17.702 10.499 32.111 1.00 64.81 222 THR A O 1
ATOM 1819 N N . THR A 1 223 ? -19.230 11.844 33.027 1.00 76.94 223 THR A N 1
ATOM 1820 C CA . THR A 1 223 ? -20.145 10.750 33.416 1.00 76.94 223 THR A CA 1
ATOM 1821 C C . THR A 1 223 ? -21.413 10.716 32.558 1.00 76.94 223 THR A C 1
ATOM 1823 O O . THR A 1 223 ? -21.870 11.734 32.036 1.00 76.94 223 THR A O 1
ATOM 1826 N N . THR A 1 224 ? -22.044 9.540 32.439 1.00 77.81 224 THR A N 1
ATOM 1827 C CA . THR A 1 224 ? -23.330 9.390 31.723 1.00 77.81 224 THR A CA 1
ATOM 1828 C C . THR A 1 224 ? -24.450 10.223 32.354 1.00 77.81 224 THR A C 1
ATOM 1830 O O . THR A 1 224 ? -25.375 10.655 31.663 1.00 77.81 224 THR A O 1
ATOM 1833 N N . GLU A 1 225 ? -24.374 10.469 33.662 1.00 80.56 225 GLU A N 1
ATOM 1834 C CA . GLU A 1 225 ? -25.303 11.327 34.395 1.00 80.56 225 GLU A CA 1
ATOM 1835 C C . GLU A 1 225 ? -25.118 12.801 34.026 1.00 80.56 225 GLU A C 1
ATOM 1837 O O . GLU A 1 225 ? -26.115 13.473 33.759 1.00 80.56 225 GLU A O 1
ATOM 1842 N N . ALA A 1 226 ? -23.870 13.267 33.895 1.00 80.44 226 ALA A N 1
ATOM 1843 C CA . ALA A 1 226 ? -23.562 14.620 33.433 1.00 80.44 226 ALA A CA 1
ATOM 1844 C C . ALA A 1 226 ? -24.064 14.866 31.997 1.00 80.44 226 ALA A C 1
ATOM 1846 O O . ALA A 1 226 ? -24.662 15.898 31.699 1.00 80.44 226 ALA A O 1
ATOM 1847 N N . VAL A 1 227 ? -23.933 13.881 31.101 1.00 82.44 227 VAL A N 1
ATOM 1848 C CA . VAL A 1 227 ? -24.504 13.978 29.743 1.00 82.44 227 VAL A CA 1
ATOM 1849 C C . VAL A 1 227 ? -26.025 14.162 29.795 1.00 82.44 227 VAL A C 1
ATOM 1851 O O . VAL A 1 227 ? -26.578 15.003 29.084 1.00 82.44 227 VAL A O 1
ATOM 1854 N N . LYS A 1 228 ? -26.721 13.423 30.669 1.00 84.06 228 LYS A N 1
ATOM 1855 C CA . LYS A 1 228 ? -28.175 13.568 30.846 1.00 84.06 228 LYS A CA 1
ATOM 1856 C C . LYS A 1 228 ? -28.558 14.931 31.423 1.00 84.06 228 LYS A C 1
ATOM 1858 O O . LYS A 1 228 ? -29.607 15.451 31.043 1.00 84.06 228 LYS A O 1
ATOM 1863 N N . THR A 1 229 ? -27.760 15.515 32.319 1.00 85.50 229 THR A N 1
ATOM 1864 C CA . THR A 1 229 ? -28.018 16.869 32.838 1.00 85.50 229 THR A CA 1
ATOM 1865 C C . THR A 1 229 ? -27.795 17.926 31.759 1.00 85.50 229 THR A C 1
ATOM 1867 O O . THR A 1 229 ? -28.686 18.745 31.548 1.00 85.50 229 THR A O 1
ATOM 1870 N N . TYR A 1 230 ? -26.713 17.843 30.978 1.00 87.00 230 TYR A N 1
ATOM 1871 C CA . TYR A 1 230 ? -26.462 18.769 29.865 1.00 87.00 230 TYR A CA 1
ATOM 1872 C C . TYR A 1 230 ? -27.549 18.713 28.786 1.00 87.00 230 TYR A C 1
ATOM 1874 O O . TYR A 1 230 ? -27.956 19.748 28.257 1.00 87.00 230 TYR A O 1
ATOM 1882 N N . LEU A 1 231 ? -28.079 17.519 28.499 1.00 85.38 231 LEU A N 1
ATOM 1883 C CA . LEU A 1 231 ? -29.212 17.353 27.586 1.00 85.38 231 LEU A CA 1
ATOM 1884 C C . LEU A 1 231 ? -30.496 18.009 28.113 1.00 85.38 231 LEU A C 1
ATOM 1886 O O . LEU A 1 231 ? -31.226 18.621 27.333 1.00 85.38 231 LEU A O 1
ATOM 1890 N N . LYS A 1 232 ? -30.765 17.935 29.426 1.00 86.69 232 LYS A N 1
ATOM 1891 C CA . LYS A 1 232 ? -31.905 18.632 30.053 1.00 86.69 232 LYS A CA 1
ATOM 1892 C C . LYS A 1 232 ? -31.748 20.150 30.000 1.00 86.69 232 LYS A C 1
ATOM 1894 O O . LYS A 1 232 ? -32.720 20.854 29.748 1.00 86.69 232 LYS A O 1
ATOM 1899 N N . GLU A 1 233 ? -30.529 20.641 30.196 1.00 87.88 233 GLU A N 1
ATOM 1900 C CA . GLU A 1 233 ? -30.184 22.067 30.146 1.00 87.88 233 GLU A CA 1
ATOM 1901 C C . GLU A 1 233 ? -30.076 22.619 28.713 1.00 87.88 233 GLU A C 1
ATOM 1903 O O . GLU A 1 233 ? -29.830 23.809 28.531 1.00 87.88 233 GLU A O 1
ATOM 1908 N N . LYS A 1 234 ? -30.276 21.777 27.686 1.00 84.94 234 LYS A N 1
ATOM 1909 C CA . LYS A 1 234 ? -30.086 22.104 26.259 1.00 84.94 234 LYS A CA 1
ATOM 1910 C C . LYS A 1 234 ? -28.670 22.588 25.918 1.00 84.94 234 LYS A C 1
ATOM 1912 O O . LYS A 1 234 ? -28.461 23.250 24.902 1.00 84.94 234 LYS A O 1
ATOM 1917 N N . ASN A 1 235 ? -27.679 22.224 26.729 1.00 86.69 235 ASN A N 1
ATOM 1918 C CA . ASN A 1 235 ? -26.276 22.489 26.443 1.00 86.69 235 ASN A CA 1
ATOM 1919 C C . ASN A 1 235 ? -25.689 21.349 25.597 1.00 86.69 235 ASN A C 1
ATOM 1921 O O . ASN A 1 235 ? -25.007 20.446 26.085 1.00 86.69 235 ASN A O 1
ATOM 1925 N N . TYR A 1 236 ? -25.995 21.379 24.299 1.00 88.06 236 TYR A N 1
ATOM 1926 C CA . TYR A 1 236 ? -25.624 20.316 23.362 1.00 88.06 236 TYR A CA 1
ATOM 1927 C C . TYR A 1 236 ? -24.108 20.219 23.108 1.00 88.06 236 TYR A C 1
ATOM 1929 O O . TYR A 1 236 ? -23.617 19.139 22.784 1.00 88.06 236 TYR A O 1
ATOM 1937 N N . LEU A 1 237 ? -23.359 21.316 23.273 1.00 84.94 237 LEU A N 1
ATOM 1938 C CA . LEU A 1 237 ? -21.916 21.354 23.013 1.00 84.94 237 LEU A CA 1
ATOM 1939 C C . LEU A 1 237 ? -21.126 20.609 24.092 1.00 84.94 237 LEU A C 1
ATOM 1941 O O . LEU A 1 237 ? -20.290 19.762 23.785 1.00 84.94 237 LEU A O 1
ATOM 1945 N N . ASN A 1 238 ? -21.440 20.858 25.361 1.00 85.25 238 ASN A N 1
ATOM 1946 C CA . ASN A 1 238 ? -20.801 20.126 26.452 1.00 85.25 238 ASN A CA 1
ATOM 1947 C C . ASN A 1 238 ? -21.216 18.649 26.435 1.00 85.25 238 ASN A C 1
ATOM 1949 O O . ASN A 1 238 ? -20.384 17.774 26.667 1.00 85.25 238 ASN A O 1
ATOM 1953 N N . ALA A 1 239 ? -22.471 18.362 26.067 1.00 85.19 239 ALA A N 1
ATOM 1954 C CA . ALA A 1 239 ? -22.955 16.996 25.904 1.00 85.19 239 ALA A CA 1
ATOM 1955 C C . ALA A 1 239 ? -22.187 16.225 24.814 1.00 85.19 239 ALA A C 1
ATOM 1957 O O . ALA A 1 239 ? -21.737 15.112 25.080 1.00 85.19 239 ALA A O 1
ATOM 1958 N N . ILE A 1 240 ? -21.982 16.800 23.620 1.00 86.88 240 ILE A N 1
ATOM 1959 C CA . ILE A 1 240 ? -21.253 16.099 22.551 1.00 86.88 240 ILE A CA 1
ATOM 1960 C C . ILE A 1 240 ? -19.776 15.903 22.904 1.00 86.88 240 ILE A C 1
ATOM 1962 O O . ILE A 1 240 ? -19.248 14.816 22.689 1.00 86.88 240 ILE A O 1
ATOM 1966 N N . ILE A 1 241 ? -19.122 16.897 23.515 1.00 83.38 241 ILE A N 1
ATOM 1967 C CA . ILE A 1 241 ? -17.727 16.773 23.967 1.00 83.38 241 ILE A CA 1
ATOM 1968 C C . ILE A 1 241 ? -17.604 15.660 25.013 1.00 83.38 241 ILE A C 1
ATOM 1970 O O . ILE A 1 241 ? -16.703 14.827 24.914 1.00 83.38 241 ILE A O 1
ATOM 1974 N N . ALA A 1 242 ? -18.520 15.603 25.982 1.00 82.69 242 ALA A N 1
ATOM 1975 C CA . ALA A 1 242 ? -18.535 14.550 26.991 1.00 82.69 242 ALA A CA 1
ATOM 1976 C C . ALA A 1 242 ? -18.743 13.160 26.363 1.00 82.69 242 ALA A C 1
ATOM 1978 O O . ALA A 1 242 ? -17.992 12.238 26.672 1.00 82.69 242 ALA A O 1
ATOM 1979 N N . ILE A 1 243 ? -19.685 13.012 25.424 1.00 84.06 243 ILE A N 1
ATOM 1980 C CA . ILE A 1 243 ? -19.929 11.741 24.718 1.00 84.06 243 ILE A CA 1
ATOM 1981 C C . ILE A 1 243 ? -18.699 11.306 23.908 1.00 84.06 243 ILE A C 1
ATOM 1983 O O . ILE A 1 243 ? -18.277 10.151 24.002 1.00 84.06 243 ILE A O 1
ATOM 1987 N N . LEU A 1 244 ? -18.089 12.225 23.151 1.00 79.94 244 LEU A N 1
ATOM 1988 C CA . LEU A 1 244 ? -16.892 11.946 22.352 1.00 79.94 244 LEU A CA 1
ATOM 1989 C C . LEU A 1 244 ? -15.700 11.550 23.235 1.00 79.94 244 LEU A C 1
ATOM 1991 O O . LEU A 1 244 ? -14.955 10.637 22.875 1.00 79.94 244 LEU A O 1
ATOM 1995 N N . LYS A 1 245 ? -15.544 12.178 24.411 1.00 80.31 245 LYS A N 1
ATOM 1996 C CA . LYS A 1 245 ? -14.537 11.792 25.414 1.00 80.31 245 LYS A CA 1
ATOM 1997 C C . LYS A 1 245 ? -14.805 10.394 25.989 1.0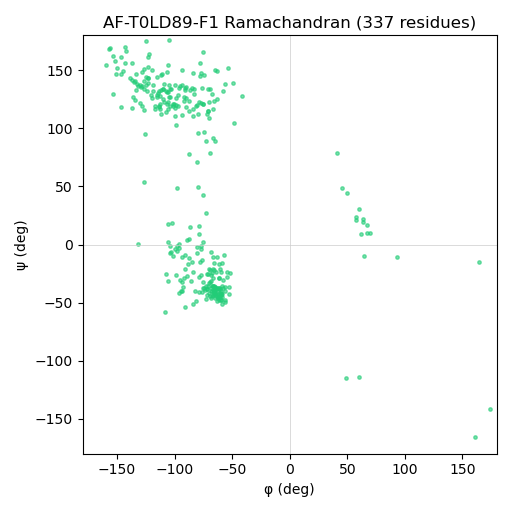0 80.31 245 LYS A C 1
ATOM 1999 O O . LYS A 1 245 ? -13.867 9.615 26.131 1.00 80.31 245 LYS A O 1
ATOM 2004 N N . MET A 1 246 ? -16.065 10.059 26.287 1.00 78.62 246 MET A N 1
ATOM 2005 C CA . MET A 1 246 ? -16.457 8.755 26.850 1.00 78.62 246 MET A CA 1
ATOM 2006 C C . MET A 1 246 ? -16.332 7.589 25.862 1.00 78.62 246 MET A C 1
ATOM 2008 O O . MET A 1 246 ? -16.232 6.439 26.283 1.00 78.62 246 MET A O 1
ATOM 2012 N N . ARG A 1 247 ? -16.321 7.881 24.558 1.00 73.88 247 ARG A N 1
ATOM 2013 C CA . ARG A 1 247 ? -16.252 6.908 23.461 1.00 73.88 247 ARG A CA 1
ATOM 2014 C C . ARG A 1 247 ? -17.408 5.891 23.404 1.00 73.88 247 ARG A C 1
ATOM 2016 O O . ARG A 1 247 ? -17.244 4.783 22.892 1.00 73.88 247 ARG A O 1
ATOM 2023 N N . ASP A 1 248 ? -18.600 6.269 23.854 1.00 78.69 248 ASP A N 1
ATOM 2024 C CA . ASP A 1 248 ? -19.784 5.400 23.806 1.00 78.69 248 ASP A CA 1
ATOM 2025 C C . ASP A 1 248 ? -20.621 5.637 22.530 1.00 78.69 248 ASP A C 1
ATOM 2027 O O . ASP A 1 248 ? -21.259 6.681 22.366 1.00 78.69 248 ASP A O 1
ATOM 2031 N N . ILE A 1 249 ? -20.633 4.646 21.625 1.00 73.12 249 ILE A N 1
ATOM 2032 C CA . ILE A 1 249 ? -21.366 4.689 20.340 1.00 73.12 249 ILE A CA 1
ATOM 2033 C C . ILE A 1 249 ? -22.880 4.755 20.555 1.00 73.12 249 ILE A C 1
ATOM 2035 O O . ILE A 1 249 ? -23.579 5.461 19.827 1.00 73.12 249 ILE A O 1
ATOM 2039 N N . ASN A 1 250 ? -23.395 4.064 21.571 1.00 81.44 250 ASN A N 1
ATOM 2040 C CA . ASN A 1 250 ? -24.835 3.952 21.789 1.00 81.44 250 ASN A CA 1
ATOM 2041 C C . ASN A 1 250 ? -25.410 5.266 22.328 1.00 81.44 250 ASN A C 1
ATOM 2043 O O . ASN A 1 250 ? -26.481 5.709 21.906 1.00 81.44 250 ASN A O 1
ATOM 2047 N N . LEU A 1 251 ? -24.672 5.926 23.226 1.00 82.12 251 LEU A N 1
ATOM 2048 C CA . LEU A 1 251 ? -25.048 7.250 23.723 1.00 82.12 251 LEU A CA 1
ATOM 2049 C C . LEU A 1 251 ? -25.014 8.293 22.605 1.00 82.12 251 LEU A C 1
ATOM 2051 O O . LEU A 1 251 ? -25.927 9.117 22.529 1.00 82.12 251 LEU A O 1
ATOM 2055 N N . PHE A 1 252 ? -24.038 8.218 21.698 1.00 84.38 252 PHE A N 1
ATOM 2056 C CA . PHE A 1 252 ? -23.982 9.105 20.538 1.00 84.38 252 PHE A CA 1
ATOM 2057 C C . PHE A 1 252 ? -25.198 8.944 19.612 1.00 84.38 252 PHE A C 1
ATOM 2059 O O . PHE A 1 252 ? -25.808 9.941 19.231 1.00 84.38 252 PHE A O 1
ATOM 2066 N N . ALA A 1 253 ? -25.620 7.709 19.323 1.00 81.06 253 ALA A N 1
ATOM 2067 C CA . ALA A 1 253 ? -26.821 7.458 18.520 1.00 81.06 253 ALA A CA 1
ATOM 2068 C C . ALA A 1 253 ? -28.087 8.054 19.167 1.00 81.06 253 ALA A C 1
ATOM 2070 O O . ALA A 1 253 ? -28.924 8.659 18.498 1.00 81.06 253 ALA A O 1
ATOM 2071 N N . SER A 1 254 ? -28.214 7.949 20.496 1.00 82.81 254 SER A N 1
ATOM 2072 C CA . SER A 1 254 ? -29.325 8.583 21.220 1.00 82.81 254 SER A CA 1
ATOM 2073 C C . SER A 1 254 ? -29.258 10.114 21.187 1.00 82.81 254 SER A C 1
ATOM 2075 O O . SER A 1 254 ? -30.289 10.774 21.080 1.00 82.81 254 SER A O 1
ATOM 2077 N N . PHE A 1 255 ? -28.050 10.681 21.228 1.00 87.38 255 PHE A N 1
ATOM 2078 C CA . PHE A 1 255 ? -27.812 12.119 21.166 1.00 87.38 255 PHE A CA 1
ATOM 2079 C C . PHE A 1 255 ? -28.202 12.707 19.806 1.00 87.38 255 PHE A C 1
ATOM 2081 O O . PHE A 1 255 ? -28.874 13.738 19.775 1.00 87.38 255 PHE A O 1
ATOM 2088 N N . LEU A 1 256 ? -27.859 12.035 18.699 1.00 84.56 256 LEU A N 1
ATOM 2089 C CA . LEU A 1 256 ? -28.222 12.480 17.348 1.00 84.56 256 LEU A CA 1
ATOM 2090 C C . LEU A 1 256 ? -29.728 12.748 17.218 1.00 84.56 256 LEU A C 1
ATOM 2092 O O . LEU A 1 256 ? -30.113 13.796 16.710 1.00 84.56 256 LEU A O 1
ATOM 2096 N N . LYS A 1 257 ? -30.572 11.872 17.775 1.00 82.81 257 LYS A N 1
ATOM 2097 C CA . LYS A 1 257 ? -32.043 11.989 17.730 1.00 82.81 257 LYS A CA 1
ATOM 2098 C C . LYS A 1 257 ? -32.610 13.170 18.517 1.00 82.81 257 LYS A C 1
ATOM 2100 O O . LYS A 1 257 ? -33.731 13.591 18.255 1.00 82.81 257 LYS A O 1
ATOM 2105 N N . ILE A 1 258 ? -31.879 13.658 19.518 1.00 85.94 258 ILE A N 1
ATOM 2106 C CA . ILE A 1 258 ? -32.353 14.695 20.447 1.00 85.94 258 ILE A CA 1
ATOM 2107 C C . ILE A 1 258 ? -31.987 16.099 19.951 1.00 85.94 258 ILE A C 1
ATOM 2109 O O . ILE A 1 258 ? -32.675 17.071 20.273 1.00 85.94 258 ILE A O 1
ATOM 2113 N N . VAL A 1 259 ? -30.889 16.231 19.206 1.00 86.44 259 VAL A N 1
ATOM 2114 C CA . VAL A 1 259 ? -30.406 17.535 18.747 1.00 86.44 259 VAL A CA 1
ATOM 2115 C C . VAL A 1 259 ? -31.341 18.099 17.665 1.00 86.44 259 VAL A C 1
ATOM 2117 O O . VAL A 1 259 ? -31.711 17.379 16.743 1.00 86.44 259 VAL A O 1
ATOM 2120 N N . PRO A 1 260 ? -31.735 19.381 17.746 1.00 85.75 260 PRO A N 1
ATOM 2121 C CA . PRO A 1 260 ? -32.480 20.033 16.676 1.00 85.75 260 PRO A CA 1
ATOM 2122 C C . PRO A 1 260 ? -31.555 20.420 15.515 1.00 85.75 260 PRO A C 1
ATOM 2124 O O . PRO A 1 260 ? -30.403 20.810 15.714 1.00 85.75 260 PRO A O 1
ATOM 2127 N N . GLU A 1 261 ? -32.092 20.394 14.297 1.00 81.56 261 GLU A N 1
ATOM 2128 C CA . GLU A 1 261 ? -31.327 20.634 13.070 1.00 81.56 261 GLU A CA 1
ATOM 2129 C C . GLU A 1 261 ? -30.616 21.993 12.992 1.00 81.56 261 GLU A C 1
ATOM 2131 O O . GLU A 1 261 ? -29.569 22.107 12.353 1.00 81.56 261 GLU A O 1
ATOM 2136 N N . GLU A 1 262 ? -31.178 23.021 13.624 1.00 84.38 262 GLU A N 1
ATOM 2137 C CA . GLU A 1 262 ? -30.636 24.386 13.638 1.00 84.38 262 GLU A CA 1
ATOM 2138 C C . GLU A 1 262 ? -29.301 24.468 14.394 1.00 84.38 262 GLU A C 1
ATOM 2140 O O . GLU A 1 262 ? -28.436 25.276 14.061 1.00 84.38 262 GLU A O 1
ATOM 2145 N N . ASN A 1 263 ? -29.095 23.586 15.377 1.00 85.44 263 ASN A N 1
ATOM 2146 C CA . ASN A 1 263 ? -27.913 23.611 16.238 1.00 85.44 263 ASN A CA 1
ATOM 2147 C C . ASN A 1 263 ? -26.732 22.816 15.670 1.00 85.44 263 ASN A C 1
ATOM 2149 O O . ASN A 1 263 ? -25.620 22.943 16.181 1.00 85.44 263 ASN A O 1
ATOM 2153 N N . ILE A 1 264 ? -26.943 22.013 14.623 1.00 84.06 264 ILE A N 1
ATOM 2154 C CA . ILE A 1 264 ? -25.906 21.149 14.037 1.00 84.06 264 ILE A CA 1
ATOM 2155 C C . ILE A 1 264 ? -24.711 21.978 13.559 1.00 84.06 264 ILE A C 1
ATOM 2157 O O . ILE A 1 264 ? -23.565 21.635 13.842 1.00 84.06 264 ILE A O 1
ATOM 2161 N N . GLU A 1 265 ? -24.976 23.087 12.867 1.00 80.31 265 GLU A N 1
ATOM 2162 C CA . GLU A 1 265 ? -23.935 23.960 12.321 1.00 80.31 265 GLU A CA 1
ATOM 2163 C C . GLU A 1 265 ? -23.032 24.518 13.428 1.00 80.31 265 GLU A C 1
ATOM 2165 O O . GLU A 1 265 ? -21.805 24.431 13.347 1.00 80.31 265 GLU A O 1
ATOM 2170 N N . ALA A 1 266 ? -23.647 25.036 14.496 1.00 83.38 266 ALA A N 1
ATOM 2171 C CA . ALA A 1 266 ? -22.934 25.581 15.642 1.00 83.38 266 ALA A CA 1
ATOM 2172 C C . ALA A 1 266 ? -22.128 24.495 16.366 1.00 83.38 266 ALA A C 1
ATOM 2174 O O . ALA A 1 266 ? -20.958 24.706 16.678 1.00 83.38 266 ALA A O 1
ATOM 2175 N N . LEU A 1 267 ? -22.722 23.319 16.588 1.00 86.25 267 LEU A N 1
ATOM 2176 C CA . LEU A 1 267 ? -22.042 22.207 17.248 1.00 86.25 267 LEU A CA 1
ATOM 2177 C C . LEU A 1 267 ? -20.799 21.794 16.481 1.00 86.25 267 LEU A C 1
ATOM 2179 O O . LEU A 1 267 ? -19.718 21.759 17.056 1.00 86.25 267 LEU A O 1
ATOM 2183 N N . VAL A 1 268 ? -20.929 21.560 15.178 1.00 79.19 268 VAL A N 1
ATOM 2184 C CA . VAL A 1 268 ? -19.787 21.186 14.351 1.00 79.19 268 VAL A CA 1
ATOM 2185 C C . VAL A 1 268 ? -18.723 22.281 14.366 1.00 79.19 268 VAL A C 1
ATOM 2187 O O . VAL A 1 268 ? -17.557 21.976 14.582 1.00 79.19 268 VAL A O 1
ATOM 2190 N N . ARG A 1 269 ? -19.093 23.557 14.224 1.00 78.88 269 ARG A N 1
ATOM 2191 C CA . ARG A 1 269 ? -18.133 24.671 14.184 1.00 78.88 269 ARG A CA 1
ATOM 2192 C C . ARG A 1 269 ? -17.286 24.813 15.453 1.00 78.88 269 ARG A C 1
ATOM 2194 O O . ARG A 1 269 ? -16.118 25.175 15.349 1.00 78.88 269 ARG A O 1
ATOM 2201 N N . TYR A 1 270 ? -17.865 24.581 16.630 1.00 82.69 270 TYR A N 1
ATOM 2202 C CA . TYR A 1 270 ? -17.189 24.805 17.915 1.00 82.69 270 TYR A CA 1
ATOM 2203 C C . TYR A 1 270 ? -16.555 23.545 18.521 1.00 82.69 270 TYR A C 1
ATOM 2205 O O . TYR A 1 270 ? -15.964 23.617 19.599 1.00 82.69 270 TYR A O 1
ATOM 2213 N N . ILE A 1 271 ? -16.653 22.395 17.850 1.00 80.31 271 ILE A N 1
ATOM 2214 C CA . ILE A 1 271 ? -15.972 21.180 18.299 1.00 80.31 271 ILE A CA 1
ATOM 2215 C C . ILE A 1 271 ? -14.454 21.329 18.128 1.00 80.31 271 ILE A C 1
ATOM 2217 O O . ILE A 1 271 ? -13.999 21.748 17.063 1.00 80.31 271 ILE A O 1
ATOM 2221 N N . PRO A 1 272 ? -13.659 20.966 19.151 1.00 75.06 272 PRO A N 1
ATOM 2222 C CA . PRO A 1 272 ? -12.206 20.941 19.048 1.00 75.06 272 PRO A CA 1
ATOM 2223 C C . PRO A 1 272 ? -11.704 20.063 17.891 1.00 75.06 272 PRO A C 1
ATOM 2225 O O . PRO A 1 272 ? -12.177 18.940 17.700 1.00 75.06 272 PRO A O 1
ATOM 2228 N N . GLU A 1 273 ? -10.695 20.537 17.153 1.00 67.69 273 GLU A N 1
ATOM 2229 C CA . GLU A 1 273 ? -10.141 19.831 15.983 1.00 67.69 273 GLU A CA 1
ATOM 2230 C C . GLU A 1 273 ? -9.665 18.404 16.322 1.00 67.69 273 GLU A C 1
ATOM 2232 O O . GLU A 1 273 ? -9.884 17.476 15.545 1.00 67.69 273 GLU A O 1
ATOM 2237 N N . ASN A 1 274 ? -9.100 18.188 17.516 1.00 66.88 274 ASN A N 1
ATOM 2238 C CA . ASN A 1 274 ? -8.640 16.876 17.997 1.00 66.88 274 ASN A CA 1
ATOM 2239 C C . ASN A 1 274 ? -9.768 15.848 18.227 1.00 66.88 274 ASN A C 1
ATOM 2241 O O . ASN A 1 274 ? -9.491 14.656 18.345 1.00 66.88 274 ASN A O 1
ATOM 2245 N N . MET A 1 275 ? -11.027 16.287 18.303 1.00 67.56 275 MET A N 1
ATOM 2246 C CA . MET A 1 275 ? -12.207 15.428 18.453 1.00 67.56 275 MET A CA 1
ATOM 2247 C C . MET A 1 275 ? -12.992 15.270 17.144 1.00 67.56 275 MET A C 1
ATOM 2249 O O . MET A 1 275 ? -13.901 14.441 17.077 1.00 67.56 275 MET A O 1
ATOM 2253 N N . SER A 1 276 ? -12.630 16.019 16.096 1.00 70.56 276 SER A N 1
ATOM 2254 C CA . SER A 1 276 ? -13.292 15.962 14.788 1.00 70.56 276 SER A CA 1
ATOM 2255 C C . SER A 1 276 ? -13.162 14.582 14.125 1.00 70.56 276 SER A C 1
ATOM 2257 O O . SER A 1 276 ? -14.138 14.081 13.569 1.00 70.56 276 SER A O 1
ATOM 2259 N N . ASP A 1 277 ? -12.006 13.923 14.262 1.00 65.31 277 ASP A N 1
ATOM 2260 C CA . ASP A 1 277 ? -11.761 12.562 13.756 1.00 65.31 277 ASP A CA 1
ATOM 2261 C C . ASP A 1 277 ? -12.683 11.534 14.413 1.00 65.31 277 ASP A C 1
ATOM 2263 O O . ASP A 1 277 ? -13.283 10.684 13.757 1.00 65.31 277 ASP A O 1
ATOM 2267 N N . ILE A 1 278 ? -12.825 11.647 15.73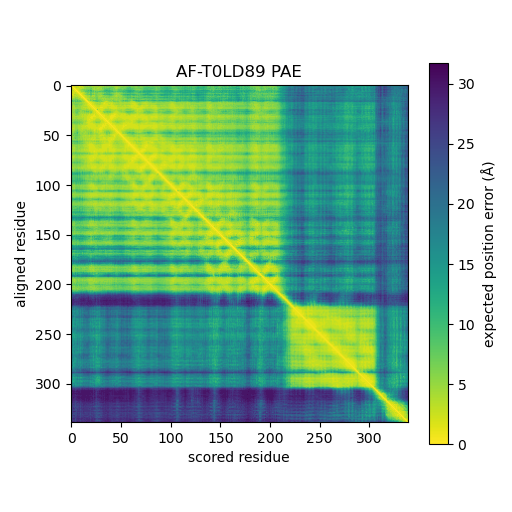2 1.00 68.62 278 ILE A N 1
ATOM 2268 C CA . ILE A 1 278 ? -13.659 10.758 16.533 1.00 68.62 278 ILE A CA 1
ATOM 2269 C C . ILE A 1 278 ? -15.127 10.946 16.131 1.00 68.62 278 ILE A C 1
ATOM 2271 O O . ILE A 1 278 ? -15.829 9.970 15.875 1.00 68.62 278 ILE A O 1
ATOM 2275 N N . LEU A 1 279 ? -15.577 12.197 16.001 1.00 75.56 279 LEU A N 1
ATOM 2276 C CA . LEU A 1 279 ? -16.928 12.514 15.545 1.00 75.56 279 LEU A CA 1
ATOM 2277 C C . LEU A 1 279 ? -17.214 11.955 14.143 1.00 75.56 279 LEU A C 1
ATOM 2279 O O . LEU A 1 279 ? -18.289 11.396 13.930 1.00 75.56 279 LEU A O 1
ATOM 2283 N N . ARG A 1 280 ? -16.261 12.055 13.204 1.00 69.12 280 ARG A N 1
ATOM 2284 C CA . ARG A 1 280 ? -16.391 11.460 11.861 1.00 69.12 280 ARG A CA 1
ATOM 2285 C C . ARG A 1 280 ? -16.662 9.958 11.938 1.00 69.12 280 ARG A C 1
ATOM 2287 O O . ARG A 1 280 ? -17.625 9.495 11.333 1.00 69.12 280 ARG A O 1
ATOM 2294 N N . LEU A 1 281 ? -15.874 9.218 12.721 1.00 65.31 281 LEU A N 1
ATOM 2295 C CA . LEU A 1 281 ? -16.053 7.770 12.900 1.00 65.31 281 LEU A CA 1
ATOM 2296 C C . LEU A 1 281 ? -17.444 7.423 13.452 1.00 65.31 281 LEU A C 1
ATOM 2298 O O . LEU A 1 281 ? -18.099 6.502 12.964 1.00 65.31 281 LEU A O 1
ATOM 2302 N N . TYR A 1 282 ? -17.930 8.183 14.438 1.00 70.44 282 TYR A N 1
ATOM 2303 C CA . TYR A 1 282 ? -19.271 7.980 14.987 1.00 70.44 282 TYR A CA 1
ATOM 2304 C C . TYR A 1 282 ? -20.387 8.259 13.975 1.00 70.44 282 TYR A C 1
ATOM 2306 O O . TYR A 1 282 ? -21.373 7.522 13.956 1.00 70.44 282 TYR A O 1
ATOM 2314 N N . LEU A 1 283 ? -20.249 9.289 13.136 1.00 72.00 283 LEU A N 1
ATOM 2315 C CA . LEU A 1 283 ? -21.227 9.598 12.088 1.00 72.00 283 LEU A CA 1
ATOM 2316 C C . LEU A 1 283 ? -21.272 8.492 11.026 1.00 72.00 283 LEU A C 1
ATOM 2318 O O . LEU A 1 283 ? -22.360 8.059 10.662 1.00 72.00 283 LEU A O 1
ATOM 2322 N N . VAL A 1 284 ? -20.113 7.978 10.597 1.00 64.69 284 VAL A N 1
ATOM 2323 C CA . VAL A 1 284 ? -20.023 6.863 9.633 1.00 64.69 284 VAL A CA 1
ATOM 2324 C C . VAL A 1 284 ? -20.714 5.605 10.167 1.00 64.69 284 VAL A C 1
ATOM 2326 O O . VAL A 1 284 ? -21.495 4.975 9.459 1.00 64.69 284 VAL A O 1
ATOM 2329 N N . ASN A 1 285 ? -20.507 5.270 11.442 1.00 64.06 285 ASN A N 1
ATOM 2330 C CA . ASN A 1 285 ? -21.152 4.105 12.055 1.00 64.06 285 ASN A CA 1
ATOM 2331 C C . ASN A 1 285 ? -22.684 4.236 12.166 1.00 64.06 285 ASN A C 1
ATOM 2333 O O . ASN A 1 285 ? -23.372 3.223 12.271 1.00 64.06 285 ASN A O 1
ATOM 2337 N N . ASN A 1 286 ? -23.223 5.460 12.140 1.00 64.06 286 ASN A N 1
ATOM 2338 C CA . ASN A 1 286 ? -24.658 5.744 12.253 1.00 64.06 286 ASN A CA 1
ATOM 2339 C C . ASN A 1 286 ? -25.307 6.151 10.913 1.00 64.06 286 ASN A C 1
ATOM 2341 O O . ASN A 1 286 ? -26.418 6.678 10.908 1.00 64.06 286 ASN A O 1
ATOM 2345 N N . MET A 1 287 ? -24.664 5.870 9.772 1.00 60.88 287 MET A N 1
ATOM 2346 C CA . MET A 1 287 ? -25.154 6.226 8.424 1.00 60.88 287 MET A CA 1
ATOM 2347 C C . MET A 1 287 ? -26.568 5.721 8.100 1.00 60.88 287 MET A C 1
ATOM 2349 O O . MET A 1 287 ? -27.268 6.326 7.292 1.00 60.88 287 MET A O 1
ATOM 2353 N N . ASN A 1 288 ? -27.031 4.668 8.778 1.00 58.44 288 ASN A N 1
ATOM 2354 C CA . ASN A 1 288 ? -28.379 4.120 8.608 1.00 58.44 288 ASN A CA 1
ATOM 2355 C C . ASN A 1 288 ? -29.502 5.118 8.969 1.00 58.44 288 ASN A C 1
ATOM 2357 O O . ASN A 1 288 ? -30.643 4.913 8.565 1.00 58.44 288 ASN A O 1
ATOM 2361 N N . GLU A 1 289 ? -29.204 6.199 9.703 1.00 59.12 289 GLU A N 1
ATOM 2362 C CA . GLU A 1 289 ? -30.169 7.264 10.035 1.00 59.12 289 GLU A CA 1
ATOM 2363 C C . GLU A 1 289 ? -30.245 8.377 8.957 1.00 59.12 289 GLU A C 1
ATOM 2365 O O . GLU A 1 289 ? -30.983 9.355 9.101 1.00 59.12 289 GLU A O 1
ATOM 2370 N N . GLY A 1 290 ? -29.531 8.198 7.836 1.00 59.12 290 GLY A N 1
ATOM 2371 C CA . GLY A 1 290 ? -29.747 8.863 6.548 1.00 59.12 290 GLY A CA 1
ATOM 2372 C C . GLY A 1 290 ? -29.625 10.389 6.571 1.00 59.12 290 GLY A C 1
ATOM 2373 O O . GLY A 1 290 ? -28.548 10.948 6.777 1.00 59.12 290 GLY A O 1
ATOM 2374 N N . TYR A 1 291 ? -30.741 11.085 6.331 1.00 67.56 291 TYR A N 1
ATOM 2375 C CA . TYR A 1 291 ? -30.782 12.530 6.060 1.00 67.56 291 TYR A CA 1
ATOM 2376 C C . TYR A 1 291 ? -30.146 13.396 7.156 1.00 67.56 291 TYR A C 1
ATOM 2378 O O . TYR A 1 291 ? -29.431 14.360 6.872 1.00 67.56 291 TYR A O 1
ATOM 2386 N N . TYR A 1 292 ? -30.375 13.034 8.417 1.00 72.06 292 TYR A N 1
ATOM 2387 C CA . TYR A 1 292 ? -29.890 13.814 9.548 1.00 72.06 292 TYR A CA 1
ATOM 2388 C C . TYR A 1 292 ? -28.359 13.763 9.644 1.00 72.06 292 TYR A C 1
ATOM 2390 O O . TYR A 1 292 ? -27.702 14.797 9.766 1.00 72.06 292 TYR A O 1
ATOM 2398 N N . VAL A 1 293 ? -27.775 12.572 9.482 1.00 69.25 293 VAL A N 1
ATOM 2399 C CA . VAL A 1 293 ? -26.320 12.352 9.496 1.00 69.25 293 VAL A CA 1
ATOM 2400 C C . VAL A 1 293 ? -25.643 13.062 8.321 1.00 69.25 293 VAL A C 1
ATOM 2402 O O . VAL A 1 293 ? -24.587 13.669 8.507 1.00 69.25 293 VAL A O 1
ATOM 2405 N N . PHE A 1 294 ? -26.277 13.115 7.146 1.00 68.25 294 PHE A N 1
ATOM 2406 C CA . PHE A 1 294 ? -25.739 13.855 5.998 1.00 68.25 294 PHE A CA 1
ATOM 2407 C C . PHE A 1 294 ? -25.581 15.352 6.261 1.00 68.25 294 PHE A C 1
ATOM 2409 O O . PHE A 1 294 ? -24.589 15.955 5.842 1.00 68.25 294 PHE A O 1
ATOM 2416 N N . LYS A 1 295 ? -26.508 15.966 7.004 1.00 70.88 295 LYS A N 1
ATOM 2417 C CA . LYS A 1 295 ? -26.401 17.381 7.382 1.00 70.88 295 LYS A CA 1
ATOM 2418 C C . LYS A 1 295 ? -25.198 17.620 8.299 1.00 70.88 295 LYS A C 1
ATOM 2420 O O . LYS A 1 295 ? -24.435 18.556 8.063 1.00 70.88 295 LYS A O 1
ATOM 2425 N N . TRP A 1 296 ? -24.968 16.736 9.273 1.00 78.38 296 TRP A N 1
ATOM 2426 C CA . TRP A 1 296 ? -23.760 16.754 10.110 1.00 78.38 296 TRP A CA 1
ATOM 2427 C C . TRP A 1 296 ? -22.486 16.605 9.277 1.00 78.38 296 TRP A C 1
ATOM 2429 O O . TRP A 1 296 ? -21.557 17.398 9.426 1.00 78.38 296 TRP A O 1
ATOM 2439 N N . MET A 1 297 ? -22.454 15.636 8.361 1.00 69.12 297 MET A N 1
ATOM 2440 C CA . MET A 1 297 ? -21.299 15.381 7.497 1.00 69.12 297 MET A CA 1
ATOM 2441 C C . MET A 1 297 ? -20.985 16.568 6.581 1.00 69.12 297 MET A C 1
ATOM 2443 O O . MET A 1 297 ? -19.828 16.971 6.476 1.00 69.12 297 MET A O 1
ATOM 2447 N N . ARG A 1 298 ? -22.002 17.204 5.989 1.00 68.31 298 ARG A N 1
ATOM 2448 C CA . ARG A 1 298 ? -21.837 18.424 5.184 1.00 68.31 298 ARG A CA 1
ATOM 2449 C C . ARG A 1 298 ? -21.150 19.534 5.980 1.00 68.31 298 ARG A C 1
ATOM 2451 O O . ARG A 1 298 ? -20.210 20.151 5.480 1.00 68.31 298 ARG A O 1
ATOM 2458 N N . TYR A 1 299 ? -21.600 19.799 7.207 1.00 70.62 299 TYR A N 1
ATOM 2459 C CA . TYR A 1 299 ? -20.981 20.823 8.052 1.00 70.62 299 TYR A CA 1
ATOM 2460 C C . TYR A 1 299 ? -19.586 20.419 8.536 1.00 70.62 299 TYR A C 1
ATOM 2462 O O . TYR A 1 299 ? -18.709 21.276 8.639 1.00 70.62 299 TYR A O 1
ATOM 2470 N N . MET A 1 300 ? -19.350 19.125 8.770 1.00 72.81 300 MET A N 1
ATOM 2471 C CA . MET A 1 300 ? -18.021 18.606 9.106 1.00 72.81 300 MET A CA 1
ATOM 2472 C C . MET A 1 300 ? -17.031 18.865 7.974 1.00 72.81 300 MET A C 1
ATOM 2474 O O . MET A 1 300 ? -15.926 19.331 8.229 1.00 72.81 300 MET A O 1
ATOM 2478 N N . ILE A 1 301 ? -17.442 18.654 6.724 1.00 64.69 301 ILE A N 1
ATOM 2479 C CA . ILE A 1 301 ? -16.634 18.988 5.546 1.00 64.69 301 ILE A CA 1
ATOM 2480 C C . ILE A 1 301 ? -16.438 20.508 5.435 1.00 64.69 301 ILE A C 1
ATOM 2482 O O . ILE A 1 301 ? -15.336 20.969 5.144 1.00 64.69 301 ILE A O 1
ATOM 2486 N N . LEU A 1 302 ? -17.481 21.302 5.698 1.00 65.75 302 LEU A N 1
ATOM 2487 C CA . LEU A 1 302 ? -17.429 22.762 5.584 1.00 65.75 302 LEU A CA 1
ATOM 2488 C C . LEU A 1 302 ? -16.434 23.407 6.565 1.00 65.75 302 LEU A C 1
ATOM 2490 O O . LEU A 1 302 ? -15.644 24.255 6.150 1.00 65.75 302 LEU A O 1
ATOM 2494 N N . TYR A 1 303 ? -16.484 23.026 7.847 1.00 67.25 303 TYR A N 1
ATOM 2495 C CA . TYR A 1 303 ? -15.675 23.645 8.906 1.00 67.25 303 TYR A CA 1
ATOM 2496 C C . TYR A 1 303 ? -14.383 22.891 9.208 1.00 67.25 303 TYR A C 1
ATOM 2498 O O . TYR A 1 303 ? -13.343 23.519 9.368 1.00 67.25 303 TYR A O 1
ATOM 2506 N N . HIS A 1 304 ? -14.436 21.559 9.254 1.00 65.88 304 HIS A N 1
ATOM 2507 C CA . HIS A 1 304 ? -13.302 20.698 9.618 1.00 65.88 304 HIS A CA 1
ATOM 2508 C C . HIS A 1 304 ? -12.683 19.970 8.421 1.00 65.88 304 HIS A C 1
ATOM 2510 O O . HIS A 1 304 ? -11.750 19.189 8.597 1.00 65.88 304 HIS A O 1
ATOM 2516 N N . GLY A 1 305 ? -13.174 20.201 7.198 1.00 54.47 305 GLY A N 1
ATOM 2517 C CA . GLY A 1 305 ? -12.556 19.690 5.967 1.00 54.47 305 GLY A CA 1
ATOM 2518 C C . GLY A 1 305 ? -11.366 20.525 5.488 1.00 54.47 305 GLY A C 1
ATOM 2519 O O . GLY A 1 305 ? -10.673 20.132 4.553 1.00 54.47 305 GLY A O 1
ATOM 2520 N N . LYS A 1 306 ? -11.113 21.672 6.126 1.00 51.75 306 LYS A N 1
ATOM 2521 C CA . LYS A 1 306 ? -9.985 22.567 5.862 1.00 51.75 306 LYS A CA 1
ATOM 2522 C C . LYS A 1 306 ? -9.242 22.812 7.170 1.00 51.75 306 LYS A C 1
ATOM 2524 O O . LYS A 1 306 ? -9.606 23.711 7.921 1.00 51.75 306 LYS A O 1
ATOM 2529 N N . GLY A 1 307 ? -8.182 22.045 7.425 1.00 43.12 307 GLY A N 1
ATOM 2530 C CA . GLY A 1 307 ? -7.142 22.503 8.347 1.00 43.12 307 GLY A CA 1
ATOM 2531 C C . GLY A 1 307 ? -6.725 23.928 7.959 1.00 43.12 307 GLY A C 1
ATOM 2532 O O . GLY A 1 307 ? -6.681 24.256 6.772 1.00 43.12 307 GLY A O 1
ATOM 2533 N N . GLN A 1 308 ? -6.520 24.785 8.956 1.00 37.72 308 GLN A N 1
ATOM 2534 C CA . GLN A 1 308 ? -6.317 26.230 8.818 1.00 37.72 308 GLN A CA 1
ATOM 2535 C C . GLN A 1 308 ? -5.403 26.604 7.633 1.00 37.72 308 GLN A C 1
ATOM 2537 O O . GLN A 1 308 ? -4.291 26.095 7.494 1.00 37.72 308 GLN A O 1
ATOM 2542 N N . TYR A 1 309 ? -5.889 27.510 6.775 1.00 36.62 309 TYR A N 1
ATOM 2543 C CA . TYR A 1 309 ? -5.144 28.092 5.655 1.00 36.62 309 TYR A CA 1
ATOM 2544 C C . TYR A 1 309 ? -4.032 29.011 6.172 1.00 36.62 309 TYR A C 1
ATOM 2546 O O . TYR A 1 309 ? -4.144 30.233 6.119 1.00 36.62 309 TYR A O 1
ATOM 2554 N N . ASP A 1 310 ? -2.927 28.418 6.602 1.00 31.52 310 ASP A N 1
ATOM 2555 C CA . ASP A 1 310 ? -1.632 29.074 6.541 1.00 31.52 310 ASP A CA 1
ATOM 2556 C C . ASP A 1 310 ? -0.917 28.551 5.294 1.00 31.52 310 ASP A C 1
ATOM 2558 O O . ASP A 1 310 ? -0.403 27.429 5.263 1.00 31.52 310 ASP A O 1
ATOM 2562 N N . LYS A 1 311 ? -0.887 29.367 4.231 1.00 32.84 311 LYS A N 1
ATOM 2563 C CA . LYS A 1 311 ? -0.218 29.041 2.952 1.00 32.84 311 LYS A CA 1
ATOM 2564 C C . LYS A 1 311 ? 1.238 28.584 3.143 1.00 32.84 311 LYS A C 1
ATOM 2566 O O . LYS A 1 311 ? 1.749 27.838 2.315 1.00 32.84 311 LYS A O 1
ATOM 2571 N N . ASN A 1 312 ? 1.872 28.983 4.246 1.00 31.75 312 ASN A N 1
ATOM 2572 C CA . ASN A 1 312 ? 3.250 28.636 4.588 1.00 31.75 312 ASN A CA 1
ATOM 2573 C C . ASN A 1 312 ? 3.388 27.314 5.376 1.00 31.75 312 ASN A C 1
ATOM 2575 O O . ASN A 1 312 ? 4.479 26.750 5.410 1.00 31.75 312 ASN A O 1
ATOM 2579 N N . ILE A 1 313 ? 2.306 26.783 5.963 1.00 33.69 313 ILE A N 1
ATOM 2580 C CA . ILE A 1 313 ? 2.276 25.477 6.654 1.00 33.69 313 ILE A CA 1
ATOM 2581 C C . ILE A 1 313 ? 1.789 24.368 5.705 1.00 33.69 313 ILE A C 1
ATOM 2583 O O . ILE A 1 313 ? 2.265 23.233 5.783 1.00 33.69 313 ILE A O 1
ATOM 2587 N N . CYS A 1 314 ? 0.924 24.700 4.736 1.00 28.94 314 CYS A N 1
ATOM 2588 C CA . CYS A 1 314 ? 0.465 23.777 3.687 1.00 28.94 314 CYS A CA 1
ATOM 2589 C C . CYS A 1 314 ? 1.592 23.234 2.790 1.00 28.94 314 CYS A C 1
ATOM 2591 O O . CYS A 1 314 ? 1.424 22.177 2.193 1.00 28.94 314 CYS A O 1
ATOM 2593 N N . LEU A 1 315 ? 2.741 23.915 2.719 1.00 33.56 315 LEU A N 1
ATOM 2594 C CA . LEU A 1 315 ? 3.932 23.418 2.018 1.00 33.56 315 LEU A CA 1
ATOM 2595 C C . LEU A 1 315 ? 4.715 22.363 2.815 1.00 33.56 315 LEU A C 1
ATOM 2597 O O . LEU A 1 315 ? 5.545 21.676 2.233 1.00 33.56 315 LEU A O 1
ATOM 2601 N N . LYS A 1 316 ? 4.467 22.216 4.125 1.00 32.38 316 LYS A N 1
ATOM 2602 C CA . LYS A 1 316 ? 5.186 21.253 4.976 1.00 32.38 316 LYS A CA 1
ATOM 2603 C C . LYS A 1 316 ? 4.374 20.016 5.355 1.00 32.38 316 LYS A C 1
ATOM 2605 O O . LYS A 1 316 ? 4.967 18.956 5.474 1.00 32.38 316 LYS A O 1
ATOM 2610 N N . ASN A 1 317 ? 3.050 20.116 5.502 1.00 31.97 317 ASN A N 1
ATOM 2611 C CA . ASN A 1 317 ? 2.227 19.019 6.037 1.00 31.97 317 ASN A CA 1
ATOM 2612 C C . ASN A 1 317 ? 1.050 18.640 5.118 1.00 31.97 317 ASN A C 1
ATOM 2614 O O . ASN A 1 317 ? -0.101 18.591 5.558 1.00 31.97 317 ASN A O 1
ATOM 2618 N N . GLY A 1 318 ? 1.336 18.355 3.844 1.00 29.38 318 GLY A N 1
ATOM 2619 C CA . GLY A 1 318 ? 0.339 17.932 2.847 1.00 29.38 318 GLY A CA 1
ATOM 2620 C C . GLY A 1 318 ? -0.425 16.645 3.198 1.00 29.38 318 GLY A C 1
ATOM 2621 O O . GLY A 1 318 ? -1.489 16.398 2.647 1.00 29.38 318 GLY A O 1
ATOM 2622 N N . GLU A 1 319 ? 0.057 15.850 4.154 1.00 38.59 319 GLU A N 1
ATOM 2623 C CA . GLU A 1 319 ? -0.515 14.538 4.481 1.00 38.59 319 GLU A CA 1
ATOM 2624 C C . GLU A 1 319 ? -1.839 14.620 5.254 1.00 38.59 319 GLU A C 1
ATOM 2626 O O . GLU A 1 319 ? -2.762 13.862 4.964 1.00 38.59 319 GLU A O 1
ATOM 2631 N N . LYS A 1 320 ? -1.996 15.580 6.179 1.00 38.03 320 LYS A N 1
ATOM 2632 C CA . LYS A 1 320 ? -3.215 15.677 7.009 1.00 38.03 320 LYS A CA 1
ATOM 2633 C C . LYS A 1 320 ? -4.420 16.227 6.252 1.00 38.03 320 LYS A C 1
ATOM 2635 O O . LYS A 1 320 ? -5.530 15.749 6.477 1.00 38.03 320 LYS A O 1
ATOM 2640 N N . SER A 1 321 ? -4.220 17.204 5.362 1.00 33.47 321 SER A N 1
ATOM 2641 C CA . SER A 1 321 ? -5.306 17.758 4.536 1.00 33.47 321 SER A CA 1
ATOM 2642 C C . SER A 1 321 ? -5.704 16.810 3.403 1.00 33.47 321 SER A C 1
ATOM 2644 O O . SER A 1 321 ? -6.881 16.737 3.051 1.00 33.47 321 SER A O 1
ATOM 2646 N N . TYR A 1 322 ? -4.743 16.045 2.872 1.00 38.75 322 TYR A N 1
ATOM 2647 C CA . TYR A 1 322 ? -4.973 15.010 1.866 1.00 38.75 322 TYR A CA 1
ATOM 2648 C C . TYR A 1 322 ? -5.757 13.820 2.437 1.00 38.75 322 TYR A C 1
ATOM 2650 O O . TYR A 1 322 ? -6.693 13.327 1.813 1.00 38.75 322 TYR A O 1
ATOM 2658 N N . GLN A 1 323 ? -5.456 13.413 3.673 1.00 43.94 323 GLN A N 1
ATOM 2659 C CA . GLN A 1 323 ? -6.189 12.350 4.360 1.00 43.94 323 GLN A CA 1
ATOM 2660 C C . GLN A 1 323 ? -7.645 12.746 4.651 1.00 43.94 323 GLN A C 1
ATOM 2662 O O . GLN A 1 323 ? -8.554 11.957 4.405 1.00 43.94 323 GLN A O 1
ATOM 2667 N N . THR A 1 324 ? -7.890 13.997 5.062 1.00 45.09 324 THR A N 1
ATOM 2668 C CA . THR A 1 324 ? -9.261 14.515 5.237 1.00 45.09 324 THR A CA 1
ATOM 2669 C C . THR A 1 324 ? -10.009 14.633 3.910 1.00 45.09 324 THR A C 1
ATOM 2671 O O . THR A 1 324 ? -11.208 14.378 3.866 1.00 45.09 324 THR A O 1
ATOM 2674 N N . THR A 1 325 ? -9.337 14.989 2.811 1.00 41.62 325 THR A N 1
ATOM 2675 C CA . THR A 1 325 ? -9.980 15.054 1.485 1.00 41.62 325 THR A CA 1
ATOM 2676 C C . THR A 1 325 ? -10.290 13.676 0.910 1.00 41.62 325 THR A C 1
ATOM 2678 O O . THR A 1 325 ? -11.369 13.516 0.355 1.00 41.62 325 THR A O 1
ATOM 2681 N N . LEU A 1 326 ? -9.426 12.676 1.098 1.00 45.59 326 LEU A N 1
ATOM 2682 C CA . LEU A 1 326 ? -9.690 11.283 0.715 1.00 45.59 326 LEU A CA 1
ATOM 2683 C C . LEU A 1 326 ? -10.831 10.654 1.519 1.00 45.59 326 LEU A C 1
ATOM 2685 O O . LEU A 1 326 ? -11.665 9.956 0.953 1.00 45.59 326 LEU A O 1
ATOM 2689 N N . GLU A 1 327 ? -10.903 10.925 2.822 1.00 47.06 327 GLU A N 1
ATOM 2690 C CA . GLU A 1 327 ? -12.017 10.475 3.664 1.00 47.06 327 GLU A CA 1
ATOM 2691 C C . GLU A 1 327 ? -13.340 11.133 3.244 1.00 47.06 327 GLU A C 1
ATOM 2693 O O . GLU A 1 327 ? -14.373 10.468 3.195 1.00 47.06 327 GLU A O 1
ATOM 2698 N N . ASN A 1 328 ? -13.309 12.409 2.850 1.00 45.78 328 ASN A N 1
ATOM 2699 C CA . ASN A 1 328 ? -14.473 13.094 2.284 1.00 45.78 328 ASN A CA 1
ATOM 2700 C C . ASN A 1 328 ? -14.866 12.542 0.901 1.00 45.78 328 ASN A C 1
ATOM 2702 O O . ASN A 1 328 ? -16.049 12.528 0.572 1.00 45.78 328 ASN A O 1
ATOM 2706 N N . LEU A 1 329 ? -13.899 12.071 0.109 1.00 44.44 329 LEU A N 1
ATOM 2707 C CA . LEU A 1 329 ? -14.126 11.444 -1.197 1.00 44.44 329 LEU A CA 1
ATOM 2708 C C . LEU A 1 329 ? -14.755 10.055 -1.040 1.00 44.44 329 LEU A C 1
ATOM 2710 O O . LEU A 1 329 ? -15.761 9.780 -1.677 1.00 44.44 329 LEU A O 1
ATOM 2714 N N . TYR A 1 330 ? -14.265 9.248 -0.094 1.00 48.25 330 TYR A N 1
ATOM 2715 C CA . TYR A 1 330 ? -14.882 7.974 0.296 1.00 48.25 330 TYR A CA 1
ATOM 2716 C C . TYR A 1 330 ? -16.330 8.153 0.776 1.00 48.25 330 TYR A C 1
ATOM 2718 O O . TYR A 1 330 ? -17.206 7.340 0.489 1.00 48.25 330 TYR A O 1
ATOM 2726 N N . MET A 1 331 ? -16.612 9.237 1.499 1.00 47.53 331 MET A N 1
ATOM 2727 C CA . MET A 1 331 ? -17.973 9.561 1.9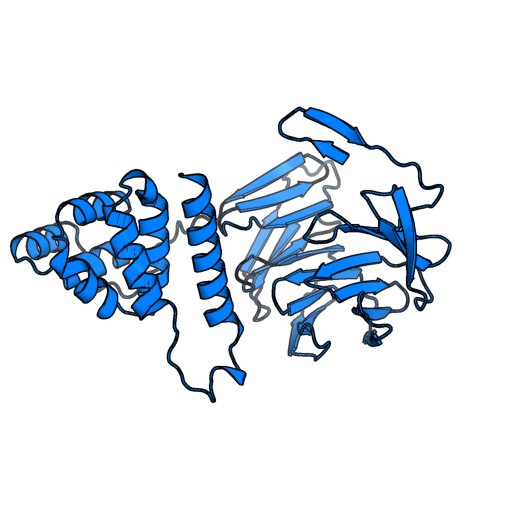34 1.00 47.53 331 MET A CA 1
ATOM 2728 C C . MET A 1 331 ? -18.877 9.957 0.766 1.00 47.53 331 MET A C 1
ATOM 2730 O O . MET A 1 331 ? -20.044 9.582 0.763 1.00 47.53 331 MET A O 1
ATOM 2734 N N . LEU A 1 332 ? -18.339 10.679 -0.222 1.00 49.53 332 LEU A N 1
ATOM 2735 C CA . LEU A 1 332 ? -19.041 11.052 -1.454 1.00 49.53 332 LEU A CA 1
ATOM 2736 C C . LEU A 1 332 ? -19.277 9.855 -2.390 1.00 49.53 332 LEU A C 1
ATOM 2738 O O . LEU A 1 332 ? -20.330 9.783 -3.012 1.00 49.53 332 LEU A O 1
ATOM 2742 N N . GLU A 1 333 ? -18.345 8.907 -2.468 1.00 46.47 333 GLU A N 1
ATOM 2743 C CA . GLU A 1 333 ? -18.499 7.679 -3.262 1.00 46.47 333 GLU A CA 1
ATOM 2744 C C . GLU A 1 333 ? -19.570 6.758 -2.665 1.00 46.47 333 GLU A C 1
ATOM 2746 O O . GLU A 1 333 ? -20.484 6.348 -3.373 1.00 46.47 333 GLU A O 1
ATOM 2751 N N . ASN A 1 334 ? -19.560 6.539 -1.344 1.00 47.41 334 ASN A N 1
ATOM 2752 C CA . ASN A 1 334 ? -20.622 5.773 -0.673 1.00 47.41 334 ASN A CA 1
ATOM 2753 C C . ASN A 1 334 ? -21.992 6.477 -0.702 1.00 47.41 334 ASN A C 1
ATOM 2755 O O . ASN A 1 334 ? -23.021 5.837 -0.510 1.00 47.41 334 ASN A O 1
ATOM 2759 N N . LEU A 1 335 ? -22.009 7.795 -0.907 1.00 45.25 335 LEU A N 1
ATOM 2760 C CA . LEU A 1 335 ? -23.216 8.598 -1.107 1.00 45.25 335 LEU A CA 1
ATOM 2761 C C . LEU A 1 335 ? -23.848 8.359 -2.487 1.00 45.25 335 LEU A C 1
ATOM 2763 O O . LEU A 1 335 ? -25.069 8.382 -2.593 1.00 45.25 335 LEU A O 1
ATOM 2767 N N . LEU A 1 336 ? -23.029 8.138 -3.521 1.00 42.72 336 LEU A N 1
ATOM 2768 C CA . LEU A 1 336 ? -23.478 7.889 -4.896 1.00 42.72 336 LEU A CA 1
ATOM 2769 C C . LEU A 1 336 ? -24.001 6.460 -5.098 1.00 42.72 336 LEU A C 1
ATOM 2771 O O . LEU A 1 336 ? -24.855 6.248 -5.947 1.00 42.72 336 LEU A O 1
ATOM 2775 N N . ASP A 1 337 ? -23.537 5.501 -4.294 1.00 39.31 337 ASP A N 1
ATOM 2776 C CA . ASP A 1 337 ? -24.004 4.106 -4.327 1.00 39.31 337 ASP A CA 1
ATOM 2777 C C . ASP A 1 337 ? -25.380 3.890 -3.645 1.00 39.31 337 ASP A C 1
ATOM 2779 O O . ASP A 1 337 ? -25.899 2.771 -3.639 1.00 39.31 337 ASP A O 1
ATOM 2783 N N . LEU A 1 338 ? -25.965 4.935 -3.040 1.00 40.62 338 LEU A N 1
ATOM 2784 C CA . LEU A 1 338 ? -27.255 4.902 -2.327 1.00 40.62 338 LEU A CA 1
ATOM 2785 C C . LEU A 1 338 ? -28.429 5.538 -3.108 1.00 40.62 338 LEU A C 1
ATOM 2787 O O . LEU A 1 338 ? -29.553 5.526 -2.596 1.00 40.62 338 LEU A O 1
ATOM 2791 N N . GLU A 1 339 ? -28.190 6.065 -4.316 1.00 35.22 339 GLU A N 1
ATOM 2792 C CA . GLU A 1 339 ? -29.225 6.424 -5.313 1.00 35.22 339 GLU A CA 1
ATOM 2793 C C . GLU A 1 339 ? -29.459 5.270 -6.297 1.00 35.22 339 GLU A C 1
ATOM 2795 O O . GLU A 1 339 ? -30.642 5.040 -6.653 1.00 35.22 339 GLU A O 1
#

Organism: NCBI:txid1037528

Solvent-accessible surface area (backbone atoms only — not comparable to full-atom values): 19584 Å² total; per-residue (Å²): 86,67,42,79,91,76,72,39,74,81,47,85,82,90,70,101,61,58,73,51,24,59,37,59,40,96,84,67,48,38,37,40,36,25,28,48,86,74,26,30,36,36,33,28,33,60,85,77,74,40,76,78,50,68,52,78,82,57,87,30,44,36,59,40,49,48,64,54,98,62,34,37,38,38,37,20,71,66,20,34,44,34,42,33,41,76,88,45,101,49,73,50,74,46,81,47,98,56,64,56,64,38,68,40,80,56,93,64,38,34,41,35,35,38,73,49,35,31,42,33,23,37,79,85,71,43,82,74,50,73,31,68,44,96,56,80,53,61,42,67,35,59,37,73,82,67,47,43,36,40,37,25,9,80,40,48,46,36,41,34,26,39,70,87,45,44,78,75,47,76,46,66,82,63,87,68,81,89,57,91,44,30,37,78,45,61,45,57,35,87,82,71,43,41,35,42,35,35,37,79,91,46,78,46,77,47,70,73,71,83,81,65,87,71,75,72,74,81,54,97,71,62,44,76,66,48,38,52,50,26,57,73,71,67,38,60,59,64,26,50,52,34,40,63,67,65,67,45,67,68,61,47,60,57,47,62,76,69,58,58,81,84,51,47,57,58,44,53,65,71,51,57,76,90,49,48,64,59,51,50,56,55,48,62,76,48,50,89,64,42,71,65,49,50,55,52,50,53,41,39,49,69,58,70,48,52,72,78,92,42,80,81,52,57,77,75,53,58,64,65,53,48,51,47,49,51,53,52,46,54,53,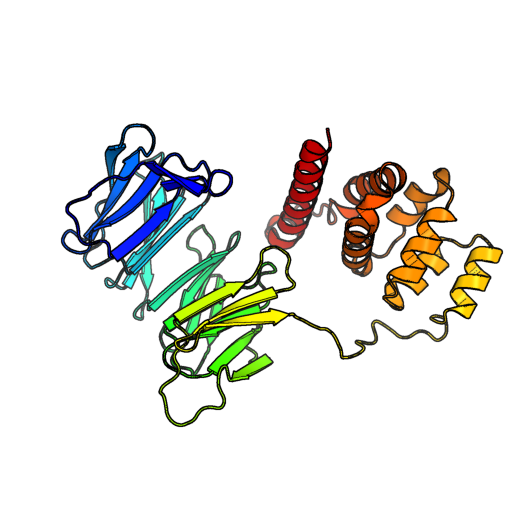52,52,61,53,62,77,74,114

Sequence (339 aa):
MFDIKNEVCFRSFNISVKISATDICNDGMMIFIADADTYKIRIIDLQRSREIDSLVGHMAPVKCIKYDNGFLFSLSLDNELKRWNIFKPECISINLEKTGIYFVLRYNLIYILLMNEILIYNKDLEYTNSVLHKTQSDFLDVSYDGKLIFLGGETNKIYIFDCESVLLQTLKTSRNLKEKHKVLSILHSNNKDMVYILTTEGVFIHKFEVTKYLPISLDIETTTEAVKTYLKEKNYLNAIIAILKMRDINLFASFLKIVPEENIEALVRYIPENMSDILRLYLVNNMNEGYYVFKWMRYMILYHGKGQYDKNICLKNGEKSYQTTLENLYMLENLLDLE

InterPro domains:
  IPR015943 WD40/YVTN repeat-like-containing domain superfamily [G3DSA:2.130.10.10] (1-235)
  IPR027145 Periodic tryptophan protein 2 [PTHR19858] (172-306)
  IPR036322 WD40-repeat-containing domain superfamily [SSF50978] (2-209)

Secondary structure (DSSP, 8-state):
-EETTTTEE-------S-EEEEEE-TTSSEEEEEETTT--EEEEETTTTEEEEEE---SS-EEEEEEETTEEEEEETTSEEEEEESSSS-EEEEE-SS---EEEEETTEEEEE-SSEEEEEETTS-EEEEEE--S--SEEEE-TTSSEEEEESSSSEEEEEETTS-EEEEEES---SSS---EEEEEE-TTSSEEEEEESS-EEEEE----S---S---TT-SHHHHHHHHHTT-HHHHHHHHHHHT-HHHHHHHHHHS-GGGHHHHHHHS-HHHHHHHHHHHHHTGGGTHHHHHHHHHHHHHHSS----TTTTTT-HHHHHHHHHHHHHHHHHHHTT-

pLDDT: mean 77.9, std 16.39, range [28.94, 95.25]